Protein AF-A0A954TGE6-F1 (afdb_monomer_lite)

pLDDT: mean 81.88, std 18.87, range [29.16, 98.31]

Foldseek 3Di:
DFQAALQPRHTEDPVDSQQANHHPDPVSVVVLVVCLVVVFAAAQESRHTDPPPDPDPPDHSHDPDPVSVVVVVVQPPPPFQAQPRHRHTDDPVCNVVSHGNYNVSVVVVVVVVVVVLVVLLVVLVVVLQVVLQVVVVVPDDPDDDPFRAGEQEDAADPFDWDQPVVLLVVLLVVLLVLLCVLLVHDDDPDPDPDDDDDDDDDDDDDDDDDDDDDDDDDDDDDDDDDDDDDDPVLVVQLVVVLVVVVLQLQLQRQAPVALVCASPLPDGSNLLNVVCVVVVPNHSNVSSVVVSVLFDSIHGPSHHRQQDNSGGSDDQSSHDPCVNPDDDPSSVVVSVCSSVVVDGQKYKNFHWNSVPDSPDHIDTPDIDIDGD

Sequence (372 aa):
MTSHCVICSQPLSTTWAGNSRVCSSPDCERAYQDHLNRGGKLCAACGRPLHQLLRHPASSPLCSRRECQTQTLLVSRSDASCCQICGIYLSPLSGMKGHCNDRYCRNRMSTVLAARDTQRRQAKRRKSEELALALWQTEQTPATSDRLPLPIVLPANRHSLQDETQRKQIFRERLLSIAATALEVELPPATEAEPSSPETAAALPTDSQGDTAPQGETEPQSEELSDEHTLPALDAIAAQRFSELAAQGCATCRGHCCYCGGDHAFLTAEVLRRIAKEEQIHQPSELAKRFLDFMPQQTFVDSCLFHGELGCGLPRHMRANICNDYLCPGLQQLQQHCEAQTSPTVYILAATNVEEELDSPPQVYSQTALER

Secondary structure (DSSP, 8-state):
---B-TTT-PBPPHHHHTT-SS-S-HHHHHHHHHHHHTT--B-TTT--B--TTS---TT--S-S-HHHHHHHHHH-STT--B-TTT-PBPPHHHHTTTS-S-HHHHHHHHHHHHHHHHHHHHHHHHHHHHHHHHHHHHHS-S----S--EEEEEE---SPEE--HHHHHHHHHHHHHHHHHHTTPPPPPP--------------------------------------SS-HHHHHHHHHHHHHHHHHHHHHTTTGGGGGGTTTTT--HHHHHHHHHHHT---HHHHHHHHHTT--SSEETTS-TTEETTEE-S-GGGS-HHHHH---HHHHHHHHHHHT----SEEEEEEESTTS-TTSPP-EEEEEEEE-

Radius of gyration: 31.47 Å; chains: 1; bounding box: 75×82×79 Å

Structure (mmCIF, N/CA/C/O backbone):
data_AF-A0A954TGE6-F1
#
_entry.id   AF-A0A954TGE6-F1
#
loop_
_atom_site.group_PDB
_atom_site.id
_atom_site.type_symbol
_atom_site.label_atom_id
_atom_site.label_alt_id
_atom_site.label_comp_id
_atom_site.label_asym_id
_atom_site.label_entity_id
_atom_site.label_seq_id
_atom_site.pdbx_PDB_ins_code
_atom_site.Cartn_x
_atom_site.Cartn_y
_atom_site.Cartn_z
_atom_site.occupancy
_atom_site.B_iso_or_equiv
_atom_site.auth_seq_id
_atom_site.auth_comp_id
_atom_site.auth_asym_id
_atom_site.auth_atom_id
_atom_site.pdbx_PDB_model_num
ATOM 1 N N . MET A 1 1 ? 8.778 -29.992 -31.531 1.00 58.78 1 MET A N 1
ATOM 2 C CA . MET A 1 1 ? 10.227 -29.696 -31.583 1.00 58.78 1 MET A CA 1
ATOM 3 C C . MET A 1 1 ? 10.751 -29.680 -30.159 1.00 58.78 1 MET A C 1
ATOM 5 O O . MET A 1 1 ? 10.152 -29.004 -29.334 1.00 58.78 1 MET A O 1
ATOM 9 N N . THR A 1 2 ? 11.793 -30.449 -29.849 1.00 73.06 2 THR A N 1
ATOM 10 C CA . THR A 1 2 ? 12.428 -30.427 -28.526 1.00 73.06 2 THR A CA 1
ATOM 11 C C . THR A 1 2 ? 13.281 -29.167 -28.397 1.00 73.06 2 THR A C 1
ATOM 13 O O . THR A 1 2 ? 14.249 -28.963 -29.135 1.00 73.06 2 THR A O 1
ATOM 16 N N . SER A 1 3 ? 12.900 -28.279 -27.483 1.00 88.62 3 SER A N 1
ATOM 17 C CA . SER A 1 3 ? 13.730 -27.126 -27.136 1.00 88.62 3 SER A CA 1
ATOM 18 C C . SER A 1 3 ? 14.949 -27.608 -26.354 1.00 88.62 3 SER A C 1
ATOM 20 O O . SER A 1 3 ? 14.835 -28.501 -25.523 1.00 88.62 3 SER A O 1
ATOM 22 N N . HIS A 1 4 ? 16.113 -27.023 -26.617 1.00 93.19 4 HIS A N 1
ATOM 23 C CA . HIS A 1 4 ? 17.358 -27.339 -25.916 1.00 93.19 4 HIS A CA 1
ATOM 24 C C . HIS A 1 4 ? 17.889 -26.083 -25.228 1.00 93.19 4 HIS A C 1
ATOM 26 O O . HIS A 1 4 ? 17.713 -24.975 -25.741 1.00 93.19 4 HIS A O 1
ATOM 32 N N . CYS A 1 5 ? 18.568 -26.262 -24.097 1.00 93.06 5 CYS A N 1
ATOM 33 C CA . CYS A 1 5 ? 19.238 -25.203 -23.359 1.00 93.06 5 CYS A CA 1
ATOM 34 C C . CYS A 1 5 ? 20.204 -24.443 -24.278 1.00 93.06 5 CYS A C 1
ATOM 36 O O . CYS A 1 5 ? 21.064 -25.043 -24.925 1.00 93.06 5 CYS A O 1
ATOM 38 N N . VAL A 1 6 ? 20.102 -23.116 -24.329 1.00 92.00 6 VAL A N 1
ATOM 39 C CA . VAL A 1 6 ? 20.969 -22.297 -25.192 1.00 92.00 6 VAL A CA 1
ATOM 40 C C . VAL A 1 6 ? 22.426 -22.238 -24.723 1.00 92.00 6 VAL A C 1
ATOM 42 O O . VAL A 1 6 ? 23.281 -21.850 -25.516 1.00 92.00 6 VAL A O 1
ATOM 45 N N . ILE A 1 7 ? 22.699 -22.647 -23.477 1.00 93.12 7 ILE A N 1
ATOM 46 C CA . ILE A 1 7 ? 24.039 -22.704 -22.877 1.00 93.12 7 ILE A CA 1
ATOM 47 C C . ILE A 1 7 ? 24.637 -24.111 -23.015 1.00 93.12 7 ILE A C 1
ATOM 49 O O . ILE A 1 7 ? 25.575 -24.302 -23.781 1.00 93.12 7 ILE A O 1
ATOM 53 N N . CYS A 1 8 ? 24.071 -25.120 -22.343 1.00 94.31 8 CYS A N 1
ATOM 54 C CA . CYS A 1 8 ? 24.637 -26.478 -22.319 1.00 94.31 8 CYS A CA 1
ATOM 55 C C . CYS A 1 8 ? 24.081 -27.433 -23.389 1.00 94.31 8 CYS A C 1
ATOM 57 O O . CYS A 1 8 ? 24.510 -28.578 -23.469 1.00 94.31 8 CYS A O 1
ATOM 59 N N . SER A 1 9 ? 23.118 -26.997 -24.209 1.00 93.44 9 SER A N 1
ATOM 60 C CA . SER A 1 9 ? 22.458 -27.813 -25.244 1.00 93.44 9 SER A CA 1
ATOM 61 C C . SER A 1 9 ? 21.718 -29.068 -24.754 1.00 93.44 9 SER A C 1
ATOM 63 O O . SER A 1 9 ? 21.278 -29.845 -25.590 1.00 93.44 9 SER A O 1
ATOM 65 N N . GLN A 1 10 ? 21.502 -29.250 -23.447 1.00 94.38 10 GLN A N 1
ATOM 66 C CA . GLN A 1 10 ? 20.638 -30.316 -22.913 1.00 94.38 10 GLN A CA 1
ATOM 67 C C . GLN A 1 10 ? 19.159 -30.082 -23.281 1.00 94.38 10 GLN A C 1
ATOM 69 O O . GLN A 1 10 ? 18.739 -28.921 -23.341 1.00 94.38 10 GLN A O 1
ATOM 74 N N . PRO A 1 11 ? 18.353 -31.131 -23.524 1.00 92.44 11 PRO A N 1
ATOM 75 C CA . PRO A 1 11 ? 16.930 -30.982 -23.821 1.00 92.44 11 PRO A CA 1
ATOM 76 C C . PRO A 1 11 ? 16.183 -30.366 -22.629 1.00 92.44 11 PRO A C 1
ATOM 78 O O . PRO A 1 11 ? 16.441 -30.689 -21.471 1.00 92.44 11 PRO A O 1
ATOM 81 N N . LEU A 1 12 ? 15.256 -29.455 -22.916 1.00 90.88 12 LEU A N 1
ATOM 82 C CA . LEU A 1 12 ? 14.381 -28.838 -21.923 1.00 90.88 12 LEU A CA 1
ATOM 83 C C . LEU A 1 12 ? 13.097 -29.658 -21.794 1.00 90.88 12 LEU A C 1
ATOM 85 O O . LEU A 1 12 ? 12.549 -30.120 -22.799 1.00 90.88 12 LEU A O 1
ATOM 89 N N . SER A 1 13 ? 12.578 -29.790 -20.572 1.00 89.88 13 SER A N 1
ATOM 90 C CA . SER A 1 13 ? 11.232 -30.331 -20.374 1.00 89.88 13 SER A CA 1
ATOM 91 C C . SER A 1 13 ? 10.195 -29.427 -21.051 1.00 89.88 13 SER A C 1
ATOM 93 O O . SER A 1 13 ? 10.414 -28.228 -21.236 1.00 89.88 13 SER A O 1
ATOM 95 N N . THR A 1 14 ? 9.043 -29.985 -21.421 1.00 84.62 14 THR A N 1
ATOM 96 C CA . THR A 1 14 ? 7.970 -29.247 -22.109 1.00 84.62 14 THR A CA 1
ATOM 97 C C . THR A 1 14 ? 7.459 -28.055 -21.296 1.00 84.62 14 THR A C 1
ATOM 99 O O . THR A 1 14 ? 7.252 -26.979 -21.854 1.00 84.62 14 THR A O 1
ATOM 102 N N . THR A 1 15 ? 7.330 -28.212 -19.976 1.00 82.00 15 THR A N 1
ATOM 103 C CA . THR A 1 15 ? 6.938 -27.137 -19.048 1.00 82.00 15 THR A CA 1
ATOM 104 C C . THR A 1 15 ? 7.980 -26.022 -18.978 1.00 82.00 15 THR A C 1
ATOM 106 O O . THR A 1 15 ? 7.635 -24.842 -18.908 1.00 82.00 15 THR A O 1
ATOM 109 N N . TRP A 1 16 ? 9.263 -26.379 -19.037 1.00 82.50 16 TRP A N 1
ATOM 110 C CA . TRP A 1 16 ? 10.366 -25.430 -18.928 1.00 82.50 16 TRP A CA 1
ATOM 111 C C . TRP A 1 16 ? 10.635 -24.694 -20.242 1.00 82.50 16 TRP A C 1
ATOM 113 O O . TRP A 1 16 ? 10.864 -23.485 -20.242 1.00 82.50 16 TRP A O 1
ATOM 123 N N . ALA A 1 17 ? 10.513 -25.393 -21.371 1.00 78.38 17 ALA A N 1
ATOM 124 C CA . ALA A 1 17 ? 10.717 -24.865 -22.718 1.00 78.38 17 ALA A CA 1
ATOM 125 C C . ALA A 1 17 ? 9.800 -23.679 -23.074 1.00 78.38 17 ALA A C 1
ATOM 127 O O . ALA A 1 17 ? 10.169 -22.857 -23.912 1.00 78.38 17 ALA A O 1
ATOM 128 N N . GLY A 1 18 ? 8.619 -23.581 -22.453 1.00 79.75 18 GLY A N 1
ATOM 129 C CA . GLY A 1 18 ? 7.701 -22.450 -22.639 1.00 79.75 18 GLY A CA 1
ATOM 130 C C . GLY A 1 18 ? 8.077 -21.190 -21.846 1.00 79.75 18 GLY A C 1
ATOM 131 O O . GLY A 1 18 ? 7.639 -20.094 -22.198 1.00 79.75 18 GLY A O 1
ATOM 132 N N . ASN A 1 19 ? 8.894 -21.336 -20.797 1.00 84.00 19 ASN A N 1
ATOM 133 C CA . ASN A 1 19 ? 9.164 -20.294 -19.798 1.00 84.00 19 ASN A CA 1
ATOM 134 C C . ASN A 1 19 ? 10.645 -19.902 -19.686 1.00 84.00 19 ASN A C 1
ATOM 136 O O . ASN A 1 19 ? 10.959 -18.889 -19.060 1.00 84.00 19 ASN A O 1
ATOM 140 N N . SER A 1 20 ? 11.560 -20.690 -20.246 1.00 89.12 20 SER A N 1
ATOM 141 C CA . SER A 1 20 ? 12.997 -20.443 -20.169 1.00 89.12 20 SER A CA 1
ATOM 142 C C . SER A 1 20 ? 13.734 -21.046 -21.360 1.00 89.12 20 SER A C 1
ATOM 144 O O . SER A 1 20 ? 13.357 -22.098 -21.883 1.00 89.12 20 SER A O 1
ATOM 146 N N . ARG A 1 21 ? 14.812 -20.379 -21.779 1.00 89.88 21 ARG A N 1
ATOM 147 C CA . ARG A 1 21 ? 15.732 -20.868 -22.822 1.00 89.88 21 ARG A CA 1
ATOM 148 C C . ARG A 1 21 ? 16.941 -21.618 -22.272 1.00 89.88 21 ARG A C 1
ATOM 150 O O . ARG A 1 21 ? 17.674 -22.239 -23.040 1.00 89.88 21 ARG A O 1
ATOM 157 N N . VAL A 1 22 ? 17.166 -21.561 -20.967 1.00 93.06 22 VAL A N 1
ATOM 158 C CA . VAL A 1 22 ? 18.226 -22.298 -20.265 1.00 93.06 22 VAL A CA 1
ATOM 159 C C . VAL A 1 22 ? 17.613 -23.432 -19.466 1.00 93.06 22 VAL A C 1
ATOM 161 O O . VAL A 1 22 ? 16.442 -23.346 -19.133 1.00 93.06 22 VAL A O 1
ATOM 164 N N . CYS A 1 23 ? 18.348 -24.500 -19.163 1.00 93.25 23 CYS A N 1
ATOM 165 C CA . CYS A 1 23 ? 17.853 -25.542 -18.257 1.00 93.25 23 CYS A CA 1
ATOM 166 C C . CYS A 1 23 ? 17.780 -25.028 -16.807 1.00 93.25 23 CYS A C 1
ATOM 168 O O . CYS A 1 23 ? 18.200 -23.911 -16.518 1.00 93.25 23 CYS A O 1
ATOM 170 N N . SER A 1 24 ? 17.258 -25.841 -15.887 1.00 92.00 24 SER A N 1
ATOM 171 C CA . SER A 1 24 ? 17.160 -25.510 -14.456 1.00 92.00 24 SER A CA 1
ATOM 172 C C . SER A 1 24 ? 18.501 -25.526 -13.706 1.00 92.00 24 SER A C 1
ATOM 174 O O . SER A 1 24 ? 18.519 -25.328 -12.496 1.00 92.00 24 SER A O 1
ATOM 176 N N . SER A 1 25 ? 19.622 -25.773 -14.396 1.00 95.50 25 SER A N 1
ATOM 177 C CA . SER A 1 25 ? 20.958 -25.699 -13.799 1.00 95.50 25 SER A CA 1
ATOM 178 C C . SER A 1 25 ? 21.284 -24.248 -13.408 1.00 95.50 25 SER A C 1
ATOM 180 O O . SER A 1 25 ? 21.275 -23.382 -14.292 1.00 95.50 25 SER A O 1
ATOM 182 N N . PRO A 1 26 ? 21.641 -23.978 -12.135 1.00 94.69 26 PRO A N 1
ATOM 183 C CA . PRO A 1 26 ? 22.040 -22.644 -11.683 1.00 94.69 26 PRO A CA 1
ATOM 184 C C . PRO A 1 26 ? 23.220 -22.059 -12.469 1.00 94.69 26 PRO A C 1
ATOM 186 O O . PRO A 1 26 ? 23.270 -20.849 -12.678 1.00 94.69 26 PRO A O 1
ATOM 189 N N . ASP A 1 27 ? 24.138 -22.901 -12.952 1.00 96.50 27 ASP A N 1
ATOM 190 C CA . ASP A 1 27 ? 25.297 -22.466 -13.740 1.00 96.50 27 ASP A CA 1
ATOM 191 C C . ASP A 1 27 ? 24.880 -21.958 -15.121 1.00 96.50 27 ASP A C 1
ATOM 193 O O . ASP A 1 27 ? 25.349 -20.915 -15.578 1.00 96.50 27 ASP A O 1
ATOM 197 N N . CYS A 1 28 ? 23.952 -22.661 -15.781 1.00 94.06 28 CYS A N 1
ATOM 198 C CA . CYS A 1 28 ? 23.408 -22.222 -17.066 1.00 94.06 28 CYS A CA 1
ATOM 199 C C . CYS A 1 28 ? 22.582 -20.940 -16.918 1.00 94.06 28 CYS A C 1
ATOM 201 O O . CYS A 1 28 ? 22.667 -20.062 -17.778 1.00 94.06 28 CYS A O 1
ATOM 203 N N . GLU A 1 29 ? 21.800 -20.821 -15.840 1.00 93.75 29 GLU A N 1
ATOM 204 C CA . GLU A 1 29 ? 21.043 -19.604 -15.538 1.00 93.75 29 GLU A CA 1
ATOM 205 C C . GLU A 1 29 ? 21.991 -18.425 -15.291 1.00 93.75 29 GLU A C 1
ATOM 207 O O . GLU A 1 29 ? 21.878 -17.409 -15.978 1.00 93.75 29 GLU A O 1
ATOM 212 N N . ARG A 1 30 ? 22.994 -18.583 -14.420 1.00 94.75 30 ARG A N 1
ATOM 213 C CA . ARG A 1 30 ? 23.994 -17.545 -14.132 1.00 94.75 30 ARG A CA 1
ATOM 214 C C . ARG A 1 30 ? 24.773 -17.124 -15.376 1.00 94.75 30 ARG A C 1
ATOM 216 O O . ARG A 1 30 ? 24.847 -15.935 -15.662 1.00 94.75 30 ARG A O 1
ATOM 223 N N . ALA A 1 31 ? 25.281 -18.075 -16.162 1.00 93.94 31 ALA A N 1
ATOM 224 C CA . ALA A 1 31 ? 26.039 -17.774 -17.379 1.00 93.94 31 ALA A CA 1
ATOM 225 C C . ALA A 1 31 ? 25.213 -16.972 -18.401 1.00 93.94 31 ALA A C 1
ATOM 227 O O . ALA A 1 31 ? 25.717 -16.042 -19.034 1.00 93.94 31 ALA A O 1
ATOM 228 N N . TYR A 1 32 ? 23.931 -17.308 -18.554 1.00 92.94 32 TYR A N 1
ATOM 229 C CA . TYR A 1 32 ? 23.027 -16.583 -19.443 1.00 92.94 32 TYR A CA 1
ATOM 230 C C . TYR A 1 32 ? 22.699 -15.178 -18.923 1.00 92.94 32 TYR A C 1
ATOM 232 O O . TYR A 1 32 ? 22.718 -14.217 -19.695 1.00 92.94 32 TYR A O 1
ATOM 240 N N . GLN A 1 33 ? 22.450 -15.042 -17.618 1.00 93.12 33 GLN A N 1
ATOM 241 C CA . GLN A 1 33 ? 22.217 -13.748 -16.976 1.00 93.12 33 GLN A CA 1
ATOM 242 C C . GLN A 1 33 ? 23.440 -12.836 -17.078 1.00 93.12 33 GLN A C 1
ATOM 244 O O . GLN A 1 33 ? 23.300 -11.679 -17.470 1.00 93.12 33 GLN A O 1
ATOM 249 N N . ASP A 1 34 ? 24.635 -13.354 -16.798 1.00 94.06 34 ASP A N 1
ATOM 250 C CA . ASP A 1 34 ? 25.890 -12.607 -16.892 1.00 94.06 34 ASP A CA 1
ATOM 251 C C . ASP A 1 34 ? 26.147 -12.113 -18.314 1.00 94.06 34 ASP A C 1
ATOM 253 O O . ASP A 1 34 ? 26.537 -10.959 -18.507 1.00 94.06 34 ASP A O 1
ATOM 257 N N . HIS A 1 35 ? 25.877 -12.950 -19.322 1.00 92.75 35 HIS A N 1
ATOM 258 C CA . HIS A 1 35 ? 25.967 -12.542 -20.724 1.00 92.75 35 HIS A CA 1
ATOM 259 C C . HIS A 1 35 ? 25.042 -11.357 -21.021 1.00 92.75 35 HIS A C 1
ATOM 261 O O . HIS A 1 35 ? 25.485 -10.362 -21.593 1.00 92.75 35 HIS A O 1
ATOM 267 N N . LEU A 1 36 ? 23.780 -11.418 -20.585 1.00 90.94 36 LEU A N 1
ATOM 268 C CA . LEU A 1 36 ? 22.808 -10.339 -20.796 1.00 90.94 36 LEU A CA 1
ATOM 269 C C . LEU A 1 36 ? 23.125 -9.071 -19.990 1.00 90.94 36 LEU A C 1
ATOM 271 O O . LEU A 1 36 ? 22.970 -7.960 -20.500 1.00 90.94 36 LEU A O 1
ATOM 275 N N . ASN A 1 37 ? 23.599 -9.212 -18.754 1.00 90.44 37 ASN A N 1
ATOM 276 C CA . ASN A 1 37 ? 23.994 -8.090 -17.900 1.00 90.44 37 ASN A CA 1
ATOM 277 C C . ASN A 1 37 ? 25.198 -7.332 -18.477 1.00 90.44 37 ASN A C 1
ATOM 279 O O . ASN A 1 37 ? 25.261 -6.111 -18.365 1.00 90.44 37 ASN A O 1
ATOM 283 N N . ARG A 1 38 ? 26.112 -8.028 -19.164 1.00 91.81 38 ARG A N 1
ATOM 284 C CA . ARG A 1 38 ? 27.262 -7.424 -19.863 1.00 91.81 38 ARG A CA 1
ATOM 285 C C . ARG A 1 38 ? 26.907 -6.808 -21.225 1.00 91.81 38 ARG A C 1
ATOM 287 O O . ARG A 1 38 ? 27.806 -6.415 -21.964 1.00 91.81 38 ARG A O 1
ATOM 294 N N . GLY A 1 39 ? 25.624 -6.753 -21.592 1.00 88.00 39 GLY A N 1
ATOM 295 C CA . GLY A 1 39 ? 25.183 -6.276 -22.908 1.00 88.00 39 GLY A CA 1
ATOM 296 C C . GLY A 1 39 ? 25.507 -7.247 -24.049 1.00 88.00 39 GLY A C 1
ATOM 297 O O . GLY A 1 39 ? 25.561 -6.851 -25.215 1.00 88.00 39 GLY A O 1
ATOM 298 N N . GLY A 1 40 ? 25.745 -8.521 -23.728 1.00 89.06 40 GLY A N 1
ATOM 299 C CA . GLY A 1 40 ? 25.975 -9.569 -24.707 1.00 89.06 40 GLY A CA 1
ATOM 300 C C . GLY A 1 40 ? 24.762 -9.752 -25.618 1.00 89.06 40 GLY A C 1
ATOM 301 O O . GLY A 1 40 ? 23.619 -9.827 -25.168 1.00 89.06 40 GLY A O 1
ATOM 302 N N . LYS A 1 41 ? 25.006 -9.846 -26.928 1.00 89.19 41 LYS A N 1
ATOM 303 C CA . LYS A 1 41 ? 23.942 -10.030 -27.922 1.00 89.19 41 LYS A CA 1
ATOM 304 C C . LYS A 1 41 ? 23.524 -11.497 -27.994 1.00 89.19 41 LYS A C 1
ATOM 306 O O . LYS A 1 41 ? 24.359 -12.397 -27.874 1.00 89.19 41 LYS A O 1
ATOM 311 N N . LEU A 1 42 ? 22.237 -11.740 -28.211 1.00 90.38 42 LEU A N 1
ATOM 312 C CA . LEU A 1 42 ? 21.704 -13.062 -28.530 1.00 90.38 42 LEU A CA 1
ATOM 313 C C . LEU A 1 42 ? 21.321 -13.124 -30.007 1.00 90.38 42 LEU A C 1
ATOM 315 O O . LEU A 1 42 ? 21.004 -12.109 -30.622 1.00 90.38 42 LEU A O 1
ATOM 319 N N . CYS A 1 43 ? 21.304 -14.331 -30.566 1.00 89.81 43 CYS A N 1
ATOM 320 C CA . CYS A 1 43 ? 20.670 -14.577 -31.849 1.00 89.81 43 CYS A CA 1
ATOM 321 C C . CYS A 1 43 ? 19.175 -14.261 -31.728 1.00 89.81 43 CYS A C 1
ATOM 323 O O . CYS A 1 43 ? 18.470 -14.911 -30.959 1.00 89.81 43 CYS A O 1
ATOM 325 N N . ALA A 1 44 ? 18.676 -13.319 -32.516 1.00 87.50 44 ALA A N 1
ATOM 326 C CA . ALA A 1 44 ? 17.299 -12.866 -32.475 1.00 87.50 44 ALA A CA 1
ATOM 327 C C . ALA A 1 44 ? 16.286 -13.942 -32.892 1.00 87.50 44 ALA A C 1
ATOM 329 O O . ALA A 1 44 ? 15.107 -13.805 -32.594 1.00 87.50 44 ALA A O 1
ATOM 330 N N . ALA A 1 45 ? 16.729 -15.030 -33.530 1.00 88.12 45 ALA A N 1
ATOM 331 C CA . ALA A 1 45 ? 15.892 -16.186 -33.841 1.00 88.12 45 ALA A CA 1
ATOM 332 C C . ALA A 1 45 ? 15.900 -17.228 -32.702 1.00 88.12 45 ALA A C 1
ATOM 334 O O . ALA A 1 45 ? 14.882 -17.481 -32.057 1.00 88.12 45 ALA A O 1
ATOM 335 N N . CYS A 1 46 ? 17.059 -17.829 -32.401 1.00 87.94 46 CYS A N 1
ATOM 336 C CA . CYS A 1 46 ? 17.132 -18.940 -31.438 1.00 87.94 46 CYS A CA 1
ATOM 337 C C . CYS A 1 46 ? 17.446 -18.530 -29.989 1.00 87.94 46 CYS A C 1
ATOM 339 O O . CYS A 1 46 ? 17.263 -19.332 -29.075 1.00 87.94 46 CYS A O 1
ATOM 341 N N . GLY A 1 47 ? 17.906 -17.305 -29.742 1.00 87.38 47 GLY A N 1
ATOM 342 C CA . GLY A 1 47 ? 18.293 -16.819 -28.414 1.00 87.38 47 GLY A CA 1
ATOM 343 C C . GLY A 1 47 ? 19.649 -17.310 -27.908 1.00 87.38 47 GLY A C 1
ATOM 344 O O . GLY A 1 47 ? 19.959 -17.124 -26.738 1.00 87.38 47 GLY A O 1
ATOM 345 N N . ARG A 1 48 ? 20.467 -17.951 -28.752 1.00 90.69 48 ARG A N 1
ATOM 346 C CA . ARG A 1 48 ? 21.828 -18.357 -28.365 1.00 90.69 48 ARG A CA 1
ATOM 347 C C . ARG A 1 48 ? 22.745 -17.141 -28.213 1.00 90.69 48 ARG A C 1
ATOM 349 O O . ARG A 1 48 ? 22.683 -16.271 -29.084 1.00 90.69 48 ARG A O 1
ATOM 356 N N . PRO A 1 49 ? 23.615 -17.096 -27.188 1.00 90.00 49 PRO A N 1
ATOM 357 C CA . PRO A 1 49 ? 24.657 -16.082 -27.083 1.00 90.00 49 PRO A CA 1
ATOM 358 C C . PRO A 1 49 ? 25.487 -15.992 -28.364 1.00 90.00 49 PRO A C 1
ATOM 360 O O . PRO A 1 49 ? 26.031 -16.989 -28.841 1.00 90.00 49 PRO A O 1
ATOM 363 N N . LEU A 1 50 ? 25.573 -14.792 -28.937 1.00 88.06 50 LEU A N 1
ATOM 364 C CA . LEU A 1 50 ? 26.515 -14.500 -30.008 1.00 88.06 50 LEU A CA 1
ATOM 365 C C . LEU A 1 50 ? 27.848 -14.188 -29.334 1.00 88.06 50 LEU A C 1
ATOM 367 O O . LEU A 1 50 ? 28.078 -13.069 -28.878 1.00 88.06 50 LEU A O 1
ATOM 371 N N . HIS A 1 51 ? 28.711 -15.194 -29.202 1.00 79.06 51 HIS A N 1
ATOM 372 C CA . HIS A 1 51 ? 30.089 -14.938 -28.796 1.00 79.06 51 HIS A CA 1
ATOM 373 C C . HIS A 1 51 ? 30.742 -13.988 -29.806 1.00 79.06 51 HIS A C 1
ATOM 375 O O . HIS A 1 51 ? 30.504 -14.098 -31.008 1.00 79.06 51 HIS A O 1
ATOM 381 N N . GLN A 1 52 ? 31.614 -13.098 -29.324 1.00 56.94 52 GLN A N 1
ATOM 382 C CA . GLN A 1 52 ? 32.387 -12.132 -30.124 1.00 56.94 52 GLN A CA 1
ATOM 383 C C . GLN A 1 52 ? 33.281 -12.771 -31.218 1.00 56.94 52 GLN A C 1
ATOM 385 O O . GLN A 1 52 ? 34.015 -12.070 -31.907 1.00 56.94 52 GLN A O 1
ATOM 390 N N . LEU A 1 53 ? 33.242 -14.096 -31.386 1.00 46.09 53 LEU A N 1
ATOM 391 C CA . LEU A 1 53 ? 34.233 -14.891 -32.104 1.00 46.09 53 LEU A CA 1
ATOM 392 C C . LEU A 1 53 ? 33.943 -15.156 -33.580 1.00 46.09 53 LEU A C 1
ATOM 394 O O . LEU A 1 53 ? 34.714 -15.857 -34.223 1.00 46.09 53 LEU A O 1
ATOM 398 N N . LEU A 1 54 ? 32.923 -14.544 -34.169 1.00 49.88 54 LEU A N 1
ATOM 399 C CA . LEU A 1 54 ? 32.872 -14.412 -35.622 1.00 49.88 54 LEU A CA 1
ATOM 400 C C . LEU A 1 54 ? 32.522 -12.966 -35.927 1.00 49.88 54 LEU A C 1
ATOM 402 O O . LEU A 1 54 ? 31.412 -12.523 -35.638 1.00 49.88 54 LEU A O 1
ATOM 406 N N . ARG A 1 55 ? 33.495 -12.230 -36.482 1.00 43.72 55 ARG A N 1
ATOM 407 C CA . ARG A 1 55 ? 33.319 -10.909 -37.099 1.00 43.72 55 ARG A CA 1
ATOM 408 C C . ARG A 1 55 ? 32.353 -11.040 -38.282 1.00 43.72 55 ARG A C 1
ATOM 410 O O . ARG A 1 55 ? 32.749 -10.950 -39.438 1.00 43.72 55 ARG A O 1
ATOM 417 N N . HIS A 1 56 ? 31.083 -11.302 -38.004 1.00 51.16 56 HIS A N 1
ATOM 418 C CA . HIS A 1 56 ? 30.023 -10.984 -38.937 1.00 51.16 56 HIS A CA 1
ATOM 419 C C . HIS A 1 56 ? 29.969 -9.457 -39.070 1.00 51.16 56 HIS A C 1
ATOM 421 O O . HIS A 1 56 ? 30.303 -8.753 -38.108 1.00 51.16 56 HIS A O 1
ATOM 427 N N . PRO A 1 57 ? 29.587 -8.928 -40.247 1.00 50.44 57 PRO A N 1
ATOM 428 C CA . PRO A 1 57 ? 29.389 -7.494 -40.415 1.00 50.44 57 PRO A CA 1
ATOM 429 C C . PRO A 1 57 ? 28.497 -7.005 -39.273 1.00 50.44 57 PRO A C 1
ATOM 431 O O . PRO A 1 57 ? 27.514 -7.669 -38.940 1.00 50.44 57 PRO A O 1
ATOM 434 N N . ALA A 1 58 ? 28.908 -5.906 -38.639 1.00 54.72 58 ALA A N 1
ATOM 435 C CA . ALA A 1 58 ? 28.582 -5.466 -37.276 1.00 54.72 58 ALA A CA 1
ATOM 436 C C . ALA A 1 58 ? 27.083 -5.304 -36.908 1.00 54.72 58 ALA A C 1
ATOM 438 O O . ALA A 1 58 ? 26.757 -4.812 -35.826 1.00 54.72 58 ALA A O 1
ATOM 439 N N . SER A 1 59 ? 26.163 -5.728 -37.769 1.00 62.28 59 SER A N 1
ATOM 440 C CA . SER A 1 59 ? 24.729 -5.482 -37.708 1.00 62.28 59 SER A CA 1
ATOM 441 C C . SER A 1 59 ? 23.845 -6.732 -37.721 1.00 62.28 59 SER A C 1
ATOM 443 O O . SER A 1 59 ? 22.665 -6.592 -37.411 1.00 62.28 59 SER A O 1
ATOM 445 N N . SER A 1 60 ? 24.338 -7.939 -38.047 1.00 70.56 60 SER A N 1
ATOM 446 C CA . SER A 1 60 ? 23.432 -9.101 -38.124 1.00 70.56 60 SER A CA 1
ATOM 447 C C . SER A 1 60 ? 23.053 -9.609 -36.726 1.00 70.56 60 SER A C 1
ATOM 449 O O . SER A 1 60 ? 23.936 -10.027 -35.972 1.00 70.56 60 SER A O 1
ATOM 451 N N . PRO A 1 61 ? 21.758 -9.627 -36.355 1.00 82.75 61 PRO A N 1
ATOM 452 C CA . PRO A 1 61 ? 21.324 -10.069 -35.037 1.00 82.75 61 PRO A CA 1
ATOM 453 C C . PRO A 1 61 ? 21.229 -11.601 -34.940 1.00 82.75 61 PRO A C 1
ATOM 455 O O . PRO A 1 61 ? 20.504 -12.108 -34.099 1.00 82.75 61 PRO A O 1
ATOM 458 N N . LEU A 1 62 ? 21.897 -12.376 -35.801 1.00 86.06 62 LEU A N 1
ATOM 459 C CA . LEU A 1 62 ? 21.650 -13.814 -35.971 1.00 86.06 62 LEU A CA 1
ATOM 460 C C . LEU A 1 62 ? 22.923 -14.639 -35.835 1.00 86.06 62 LEU A C 1
ATOM 462 O O . LEU A 1 62 ? 24.023 -14.171 -36.106 1.00 86.06 62 LEU A O 1
ATOM 466 N N . CYS A 1 63 ? 22.762 -15.910 -35.470 1.00 86.50 63 CYS A N 1
ATOM 467 C CA . CYS A 1 63 ? 23.854 -16.876 -35.520 1.00 86.50 63 CYS A CA 1
ATOM 468 C C . CYS A 1 63 ? 23.990 -17.499 -36.919 1.00 86.50 63 CYS A C 1
ATOM 470 O O . CYS A 1 63 ? 23.081 -17.430 -37.745 1.00 86.50 63 CYS A O 1
ATOM 472 N N . SER A 1 64 ? 25.114 -18.175 -37.163 1.00 86.50 64 SER A N 1
ATOM 473 C CA . SER A 1 64 ? 25.459 -18.819 -38.441 1.00 86.50 64 SER A CA 1
ATOM 474 C C . SER A 1 64 ? 24.623 -20.058 -38.796 1.00 86.50 64 SER A C 1
ATOM 476 O O . SER A 1 64 ? 24.862 -20.696 -39.818 1.00 86.50 64 SER A O 1
ATOM 478 N N . ARG A 1 65 ? 23.639 -20.428 -37.968 1.00 86.25 65 ARG A N 1
ATOM 479 C CA . ARG A 1 65 ? 22.767 -21.577 -38.229 1.00 86.25 65 ARG A CA 1
ATOM 480 C C . ARG A 1 65 ? 21.825 -21.283 -39.388 1.00 86.25 65 ARG A C 1
ATOM 482 O O . ARG A 1 65 ? 21.118 -20.272 -39.370 1.00 86.25 65 ARG A O 1
ATOM 489 N N . ARG A 1 66 ? 21.759 -22.203 -40.352 1.00 86.75 66 ARG A N 1
ATOM 490 C CA . ARG A 1 66 ? 20.938 -22.066 -41.563 1.00 86.75 66 ARG A CA 1
ATOM 491 C C . ARG A 1 66 ? 19.459 -21.850 -41.238 1.00 86.75 66 ARG A C 1
ATOM 493 O O . ARG A 1 66 ? 18.800 -21.056 -41.908 1.00 86.75 66 ARG A O 1
ATOM 500 N N . GLU A 1 67 ? 18.947 -22.485 -40.182 1.00 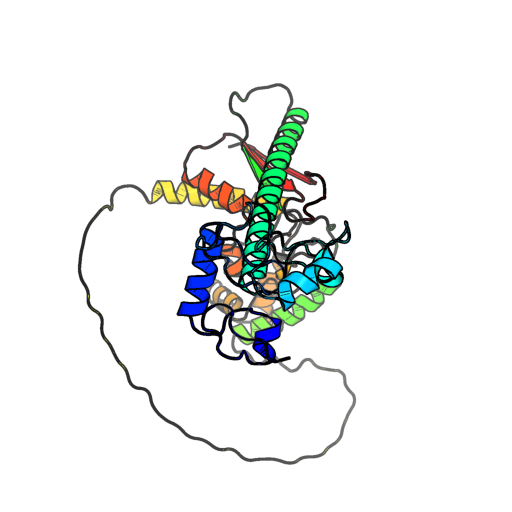88.00 67 GLU A N 1
ATOM 501 C CA . GLU A 1 67 ? 17.558 -22.312 -39.741 1.00 88.00 67 GLU A CA 1
ATOM 502 C C . GLU A 1 67 ? 17.293 -20.877 -39.260 1.00 88.00 67 GLU A C 1
ATOM 504 O O . GLU A 1 67 ? 16.281 -20.284 -39.624 1.00 88.00 67 GLU A O 1
ATOM 509 N N . CYS A 1 68 ? 18.223 -20.286 -38.498 1.00 86.56 68 CYS A N 1
ATOM 510 C CA . CYS A 1 68 ? 18.103 -18.908 -38.001 1.00 86.56 68 CYS A CA 1
ATOM 511 C C . CYS A 1 68 ? 18.216 -17.884 -39.138 1.00 86.56 68 CYS A C 1
ATOM 513 O O . CYS A 1 68 ? 17.463 -16.911 -39.178 1.00 86.56 68 CYS A O 1
ATOM 515 N N . GLN A 1 69 ? 19.119 -18.124 -40.092 1.00 86.12 69 GLN A N 1
ATOM 516 C CA . GLN A 1 69 ? 19.260 -17.280 -41.281 1.00 86.12 69 GLN A CA 1
ATOM 517 C C . GLN A 1 69 ? 17.992 -17.312 -42.147 1.00 86.12 69 GLN A C 1
ATOM 519 O O . GLN A 1 69 ? 17.528 -16.267 -42.596 1.00 86.12 69 GLN A O 1
ATOM 524 N N . THR A 1 70 ? 17.378 -18.488 -42.310 1.00 84.06 70 THR A N 1
ATOM 525 C CA . THR A 1 70 ? 16.162 -18.657 -43.123 1.00 84.06 70 THR A CA 1
ATOM 526 C C . THR A 1 70 ? 14.930 -18.067 -42.435 1.00 84.06 70 THR A C 1
ATOM 528 O O . THR A 1 70 ? 14.134 -17.392 -43.084 1.00 84.06 70 THR A O 1
ATOM 531 N N . GLN A 1 71 ? 14.792 -18.237 -41.113 1.00 78.50 71 GLN A N 1
ATOM 532 C CA . GLN A 1 71 ? 13.711 -17.608 -40.338 1.00 78.50 71 GLN A CA 1
ATOM 533 C C . GLN A 1 71 ? 13.710 -16.084 -40.461 1.00 78.50 71 GLN A C 1
ATOM 535 O O . GLN A 1 71 ? 12.654 -15.465 -40.418 1.00 78.50 71 GLN A O 1
ATOM 540 N N . THR A 1 72 ? 14.868 -15.469 -40.672 1.00 71.25 72 THR A N 1
ATOM 541 C CA . THR A 1 72 ? 14.966 -14.008 -40.763 1.00 71.25 72 THR A CA 1
ATOM 542 C C . THR A 1 72 ? 14.298 -13.470 -42.015 1.00 71.25 72 THR A C 1
ATOM 544 O O . THR A 1 72 ? 13.660 -12.433 -41.943 1.00 71.25 72 THR A O 1
ATOM 547 N N . LEU A 1 73 ? 14.313 -14.201 -43.131 1.00 68.94 73 LEU A N 1
ATOM 548 C CA . LEU A 1 73 ? 13.577 -13.788 -44.332 1.00 68.94 73 LEU A CA 1
ATOM 549 C C . LEU A 1 73 ? 12.062 -13.670 -44.082 1.00 68.94 73 LEU A C 1
ATOM 551 O O . LEU A 1 73 ? 11.397 -12.877 -44.740 1.00 68.94 73 LEU A O 1
ATOM 555 N N . LEU A 1 74 ? 11.528 -14.408 -43.103 1.00 64.81 74 LEU A N 1
ATOM 556 C CA . LEU A 1 74 ? 10.127 -14.311 -42.680 1.00 64.81 74 LEU A CA 1
ATOM 557 C C . LEU A 1 74 ? 9.883 -13.143 -41.713 1.00 64.81 74 LEU A C 1
ATOM 559 O O . LEU A 1 74 ? 8.772 -12.621 -41.649 1.00 64.81 74 LEU A O 1
ATOM 563 N N . VAL A 1 75 ? 10.912 -12.746 -40.962 1.00 64.00 75 VAL A N 1
ATOM 564 C CA . VAL A 1 75 ? 10.834 -11.739 -39.895 1.00 64.00 75 VAL A CA 1
ATOM 565 C C . VAL A 1 75 ? 11.315 -10.355 -40.352 1.00 64.00 75 VAL A C 1
ATOM 567 O O . VAL A 1 75 ? 10.939 -9.363 -39.747 1.00 64.00 75 VAL A O 1
ATOM 570 N N . SER A 1 76 ? 12.024 -10.239 -41.480 1.00 61.31 76 SER A N 1
ATOM 571 C CA . SER A 1 76 ? 12.401 -8.969 -42.132 1.00 61.31 76 SER A CA 1
ATOM 572 C C . SER A 1 76 ? 11.213 -8.153 -42.669 1.00 61.31 76 SER A C 1
ATOM 574 O O . SER A 1 76 ? 11.408 -7.198 -43.420 1.00 61.31 76 SER A O 1
ATOM 576 N N . ARG A 1 77 ? 9.975 -8.503 -42.305 1.00 65.88 77 ARG A N 1
ATOM 577 C CA . ARG A 1 77 ? 8.838 -7.591 -42.435 1.00 65.88 77 ARG A CA 1
ATOM 578 C C . ARG A 1 77 ? 9.052 -6.441 -41.449 1.00 65.88 77 ARG A C 1
ATOM 580 O O . ARG A 1 77 ? 9.415 -6.681 -40.303 1.00 65.88 77 ARG A O 1
ATOM 587 N N . SER A 1 78 ? 8.828 -5.210 -41.899 1.00 61.53 78 SER A N 1
ATOM 588 C CA . SER A 1 78 ? 9.077 -3.952 -41.170 1.00 61.53 78 SER A CA 1
ATOM 589 C C . SER A 1 78 ? 8.472 -3.866 -39.762 1.00 61.53 78 SER A C 1
ATOM 591 O O . SER A 1 78 ? 8.872 -3.004 -38.987 1.00 61.53 78 SER A O 1
ATOM 593 N N . ASP A 1 79 ? 7.556 -4.771 -39.414 1.00 74.44 79 ASP A N 1
ATOM 594 C CA . ASP A 1 79 ? 6.728 -4.691 -38.212 1.00 74.44 79 ASP A CA 1
ATOM 595 C C . ASP A 1 79 ? 7.127 -5.724 -37.140 1.00 74.44 79 ASP A C 1
ATOM 597 O O . ASP A 1 79 ? 6.444 -5.883 -36.126 1.00 74.44 79 ASP A O 1
ATOM 601 N N . ALA A 1 80 ? 8.221 -6.467 -37.342 1.00 78.25 80 ALA A N 1
ATOM 602 C CA . ALA A 1 80 ? 8.678 -7.444 -36.361 1.00 78.25 80 ALA A CA 1
ATOM 603 C C . ALA A 1 80 ? 9.221 -6.766 -35.091 1.00 78.25 80 ALA A C 1
ATOM 605 O O . ALA A 1 80 ? 10.330 -6.233 -35.062 1.00 78.25 80 ALA A O 1
ATOM 606 N N . SER A 1 81 ? 8.454 -6.842 -34.003 1.00 88.19 81 SER A N 1
ATOM 607 C CA . SER A 1 81 ? 8.884 -6.381 -32.681 1.00 88.19 81 SER A CA 1
ATOM 608 C C . SER A 1 81 ? 9.920 -7.325 -32.058 1.00 88.19 81 SER A C 1
ATOM 610 O O . SER A 1 81 ? 9.749 -8.547 -32.077 1.00 88.19 81 SER A O 1
ATOM 612 N N . CYS A 1 82 ? 10.958 -6.765 -31.438 1.00 90.94 82 CYS A N 1
ATOM 613 C CA . CYS A 1 82 ? 11.939 -7.506 -30.644 1.00 90.94 82 CYS A CA 1
ATOM 614 C C . CYS A 1 82 ? 11.704 -7.308 -29.144 1.00 90.94 82 CYS A C 1
ATOM 616 O O . CYS A 1 82 ? 11.170 -6.292 -28.701 1.00 90.94 82 CYS A O 1
ATOM 618 N N . CYS A 1 83 ? 12.159 -8.267 -28.340 1.00 91.50 83 CYS A N 1
ATOM 619 C CA . CYS A 1 83 ? 12.206 -8.135 -26.895 1.00 91.50 83 CYS A CA 1
ATOM 620 C C . CYS A 1 83 ? 13.142 -6.988 -26.511 1.00 91.50 83 CYS A C 1
ATOM 622 O O . CYS A 1 83 ? 14.330 -7.035 -26.827 1.00 91.50 83 CYS A O 1
ATOM 624 N N . GLN A 1 84 ? 12.634 -6.026 -25.741 1.00 92.94 84 GLN A N 1
ATOM 625 C CA . GLN A 1 84 ? 13.416 -4.881 -25.257 1.00 92.94 84 GLN A CA 1
ATOM 626 C C . GLN A 1 84 ? 14.568 -5.268 -24.311 1.00 92.94 84 GLN A C 1
ATOM 628 O O . GLN A 1 84 ? 15.468 -4.468 -24.088 1.00 92.94 84 GLN A O 1
ATOM 633 N N . ILE A 1 85 ? 14.554 -6.489 -23.757 1.00 92.50 85 ILE A N 1
ATOM 634 C CA . ILE A 1 85 ? 15.590 -6.983 -22.839 1.00 92.50 85 ILE A CA 1
ATOM 635 C C . ILE A 1 85 ? 16.677 -7.767 -23.576 1.00 92.50 85 ILE A C 1
ATOM 637 O O . ILE A 1 85 ? 17.856 -7.465 -23.438 1.00 92.50 85 ILE A O 1
ATOM 641 N N . CYS A 1 86 ? 16.298 -8.799 -24.332 1.00 90.94 86 CYS A N 1
ATOM 642 C CA . CYS A 1 86 ? 17.253 -9.747 -24.912 1.00 90.94 86 CYS A CA 1
ATOM 643 C C . CYS A 1 86 ? 17.400 -9.644 -26.439 1.00 90.94 86 CYS A C 1
ATOM 645 O O . CYS A 1 86 ? 18.197 -10.375 -27.024 1.00 90.94 86 CYS A O 1
ATOM 647 N N . GLY A 1 87 ? 16.628 -8.770 -27.096 1.00 88.88 87 GLY A N 1
ATOM 648 C CA . GLY A 1 87 ? 16.704 -8.517 -28.540 1.00 88.88 87 GLY A CA 1
ATOM 649 C C . GLY A 1 87 ? 16.097 -9.603 -29.434 1.00 88.88 87 GLY A C 1
ATOM 650 O O . GLY A 1 87 ? 16.175 -9.500 -30.653 1.00 88.88 87 GLY A O 1
ATOM 651 N N . ILE A 1 88 ? 15.491 -10.642 -28.856 1.00 89.25 88 ILE A N 1
ATOM 652 C CA . ILE A 1 88 ? 14.887 -11.749 -29.606 1.00 89.25 88 ILE A CA 1
ATOM 653 C C . ILE A 1 88 ? 13.570 -11.330 -30.252 1.00 89.25 88 ILE A C 1
ATOM 655 O O . ILE A 1 88 ? 12.775 -10.638 -29.618 1.00 89.25 88 ILE A O 1
ATOM 659 N N . TYR A 1 89 ? 13.310 -11.793 -31.473 1.00 89.94 89 TYR A N 1
ATOM 660 C CA . TYR A 1 89 ? 12.047 -11.552 -32.158 1.00 89.94 89 TYR A CA 1
ATOM 661 C C . TYR A 1 89 ? 10.861 -12.116 -31.375 1.00 89.94 89 TYR A C 1
ATOM 663 O O . TYR A 1 89 ? 10.888 -13.239 -30.861 1.00 89.94 89 TYR A O 1
ATOM 671 N N . LEU A 1 90 ? 9.810 -11.310 -31.278 1.00 89.44 90 LEU A N 1
ATOM 672 C CA . LEU A 1 90 ? 8.585 -11.655 -30.578 1.00 89.44 90 LEU A CA 1
ATOM 673 C C . LEU A 1 90 ? 7.557 -12.199 -31.568 1.00 89.44 90 LEU A C 1
ATOM 675 O O . LEU A 1 90 ? 7.451 -11.736 -32.701 1.00 89.44 90 LEU A O 1
ATOM 679 N N . SER A 1 91 ? 6.757 -13.164 -31.115 1.00 85.00 91 SER A N 1
ATOM 680 C CA . SER A 1 91 ? 5.509 -13.482 -31.807 1.00 85.00 91 SER A CA 1
ATOM 681 C C . SER A 1 91 ? 4.555 -12.282 -31.728 1.00 85.00 91 SER A C 1
ATOM 683 O O . SER A 1 91 ? 4.670 -11.502 -30.778 1.00 85.00 91 SER A O 1
ATOM 685 N N . PRO A 1 92 ? 3.569 -12.147 -32.635 1.00 83.44 92 PRO A N 1
ATOM 686 C CA . PRO A 1 92 ? 2.607 -11.039 -32.595 1.00 83.44 92 PRO A CA 1
ATOM 687 C C . PRO A 1 92 ? 1.951 -10.840 -31.216 1.00 83.44 92 PRO A C 1
ATOM 689 O O . PRO A 1 92 ? 1.870 -9.720 -30.722 1.00 83.44 92 PRO A O 1
ATOM 692 N N . LEU A 1 93 ? 1.590 -11.937 -30.534 1.00 80.19 93 LEU A N 1
ATOM 693 C CA . LEU A 1 93 ? 1.024 -11.903 -29.178 1.00 80.19 93 LEU A CA 1
ATOM 694 C C . LEU A 1 93 ? 2.010 -11.382 -28.119 1.00 80.19 93 LEU A C 1
ATOM 696 O O . LEU A 1 93 ? 1.616 -10.674 -27.197 1.00 80.19 93 LEU A O 1
ATOM 700 N N . SER A 1 94 ? 3.296 -11.734 -28.224 1.00 83.25 94 SER A N 1
ATOM 701 C CA . SER A 1 94 ? 4.321 -11.239 -27.290 1.00 83.25 94 SER A CA 1
ATOM 702 C C . SER A 1 94 ? 4.758 -9.810 -27.621 1.00 83.25 94 SER A C 1
ATOM 704 O O . SER A 1 94 ? 5.179 -9.084 -26.723 1.00 83.25 94 SER A O 1
ATOM 706 N N . GLY A 1 95 ? 4.619 -9.393 -28.883 1.00 80.81 95 GLY A N 1
ATOM 707 C CA . GLY A 1 95 ? 4.927 -8.045 -29.354 1.00 80.81 95 GLY A CA 1
ATOM 708 C C . GLY A 1 95 ? 4.182 -6.964 -28.580 1.00 80.81 95 GLY A C 1
ATOM 709 O O . GLY A 1 95 ? 4.790 -5.974 -28.185 1.00 80.81 95 GLY A O 1
ATOM 710 N N . MET A 1 96 ? 2.913 -7.212 -28.234 1.00 85.00 96 MET A N 1
ATOM 711 C CA . MET A 1 96 ? 2.101 -6.286 -27.433 1.00 85.00 96 MET A CA 1
ATOM 712 C C . MET A 1 96 ? 2.681 -6.009 -26.037 1.00 85.00 96 MET A C 1
ATOM 714 O O . MET A 1 96 ? 2.489 -4.924 -25.502 1.00 85.00 96 MET A O 1
ATOM 718 N N . LYS A 1 97 ? 3.406 -6.969 -25.443 1.00 88.25 97 LYS A N 1
ATOM 719 C CA . LYS A 1 97 ? 4.033 -6.806 -24.119 1.00 88.25 97 LYS A CA 1
ATOM 720 C C . LYS A 1 97 ? 5.412 -6.142 -24.189 1.00 88.25 97 LYS A C 1
ATOM 722 O O . LYS A 1 97 ? 5.952 -5.760 -23.157 1.00 88.25 97 LYS A O 1
ATOM 727 N N . GLY A 1 98 ? 6.030 -6.068 -25.371 1.00 91.00 98 GLY A N 1
ATOM 728 C CA . GLY A 1 98 ? 7.390 -5.542 -25.552 1.00 91.00 98 GLY A CA 1
ATOM 729 C C . GLY A 1 98 ? 8.516 -6.429 -24.989 1.00 91.00 98 GLY A C 1
ATOM 730 O O . GLY A 1 98 ? 9.694 -6.075 -25.078 1.00 91.00 98 GLY A O 1
ATOM 731 N N . HIS A 1 99 ? 8.206 -7.607 -24.436 1.00 93.50 99 HIS A N 1
ATOM 732 C CA . HIS A 1 99 ? 9.201 -8.551 -23.929 1.00 93.50 99 HIS A CA 1
ATOM 733 C C . HIS A 1 99 ? 8.825 -10.013 -24.208 1.00 93.50 99 HIS A C 1
ATOM 735 O O . HIS A 1 99 ? 7.660 -10.355 -24.390 1.00 93.50 99 HIS A O 1
ATOM 741 N N . CYS A 1 100 ? 9.827 -10.899 -24.244 1.00 92.00 100 CYS A N 1
ATOM 742 C CA . CYS A 1 100 ? 9.597 -12.332 -24.426 1.00 92.00 100 CYS A CA 1
ATOM 743 C C . CYS A 1 100 ? 9.194 -13.014 -23.105 1.00 92.00 100 CYS A C 1
ATOM 745 O O . CYS A 1 100 ? 9.357 -12.440 -22.026 1.00 92.00 100 CYS A O 1
ATOM 747 N N . ASN A 1 101 ? 8.685 -14.250 -23.183 1.00 91.06 101 ASN A N 1
ATOM 748 C CA . ASN A 1 101 ? 8.261 -15.028 -22.008 1.00 91.06 101 ASN A CA 1
ATOM 749 C C . ASN A 1 101 ? 9.417 -15.719 -21.253 1.00 91.06 101 ASN A C 1
ATOM 751 O O . ASN A 1 101 ? 9.181 -16.521 -20.351 1.00 91.06 101 ASN A O 1
ATOM 755 N N . ASP A 1 102 ? 10.667 -15.432 -21.620 1.00 91.81 102 ASP A N 1
ATOM 756 C CA . ASP A 1 102 ? 11.824 -15.949 -20.896 1.00 91.81 102 ASP A CA 1
ATOM 757 C C . ASP A 1 102 ? 11.841 -15.405 -19.458 1.00 91.81 102 ASP A C 1
ATOM 759 O O . ASP A 1 102 ? 11.664 -14.200 -19.242 1.00 91.81 102 ASP A O 1
ATOM 763 N N . ARG A 1 103 ? 12.051 -16.295 -18.479 1.00 91.88 103 ARG A N 1
ATOM 764 C CA . ARG A 1 103 ? 12.020 -15.987 -17.039 1.00 91.88 103 ARG A CA 1
ATOM 765 C C . ARG A 1 103 ? 12.862 -14.764 -16.682 1.00 91.88 103 ARG A C 1
ATOM 767 O O . ARG A 1 103 ? 12.377 -13.900 -15.955 1.00 91.88 103 ARG A O 1
ATOM 774 N N . TYR A 1 104 ? 14.080 -14.660 -17.215 1.00 92.19 104 TYR A N 1
ATOM 775 C CA . TYR A 1 104 ? 14.958 -13.524 -16.935 1.00 92.19 104 TYR A CA 1
ATOM 776 C C . TYR A 1 104 ? 14.378 -12.215 -17.484 1.00 92.19 104 TYR A C 1
ATOM 778 O O . TYR A 1 104 ? 14.314 -11.216 -16.770 1.00 92.19 104 TYR A O 1
ATOM 786 N N . CYS A 1 105 ? 13.898 -12.223 -18.731 1.00 92.69 105 CYS A N 1
ATOM 787 C CA . CYS A 1 105 ? 13.337 -11.029 -19.365 1.00 92.69 105 CYS A CA 1
ATOM 788 C C . CYS A 1 105 ? 12.061 -10.553 -18.666 1.00 92.69 105 CYS A C 1
ATOM 790 O O . CYS A 1 105 ? 11.888 -9.352 -18.470 1.00 92.69 105 CYS A O 1
ATOM 792 N N . ARG A 1 106 ? 11.194 -11.486 -18.255 1.00 93.75 106 ARG A N 1
ATOM 793 C CA . ARG A 1 106 ? 9.973 -11.185 -17.497 1.00 93.75 106 ARG A CA 1
ATOM 794 C C . ARG A 1 106 ? 10.294 -10.581 -16.129 1.00 93.75 106 ARG A C 1
ATOM 796 O O . ARG A 1 106 ? 9.729 -9.548 -15.790 1.00 93.75 106 ARG A O 1
ATOM 803 N N . ASN A 1 107 ? 11.226 -11.175 -15.381 1.00 92.62 107 ASN A N 1
ATOM 804 C CA . ASN A 1 107 ? 11.630 -10.654 -14.072 1.00 92.62 107 ASN A CA 1
ATOM 805 C C . ASN A 1 107 ? 12.269 -9.266 -14.200 1.00 92.62 107 ASN A C 1
ATOM 807 O O . ASN A 1 107 ? 11.870 -8.343 -13.499 1.00 92.62 107 ASN A O 1
ATOM 811 N N . ARG A 1 108 ? 13.197 -9.087 -15.151 1.00 93.50 108 ARG A N 1
ATOM 812 C CA . ARG A 1 108 ? 13.841 -7.790 -15.396 1.00 93.50 108 ARG A CA 1
ATOM 813 C C . ARG A 1 108 ? 12.832 -6.722 -15.815 1.00 93.50 108 ARG A C 1
ATOM 815 O O . ARG A 1 108 ? 1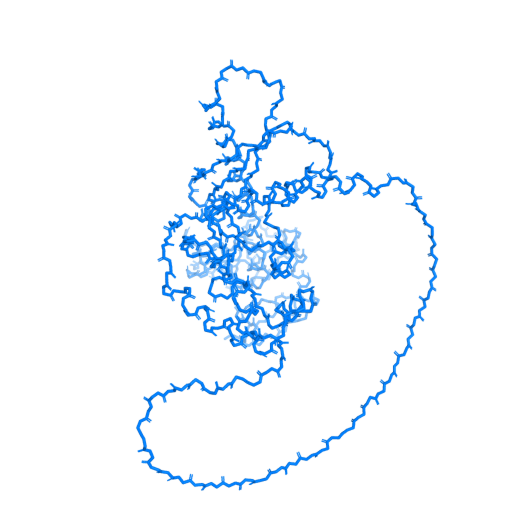2.909 -5.603 -15.321 1.00 93.50 108 ARG A O 1
ATOM 822 N N . MET A 1 109 ? 11.869 -7.061 -16.675 1.00 93.31 109 MET A N 1
ATOM 823 C CA . MET A 1 109 ? 10.796 -6.136 -17.042 1.00 93.31 109 MET A CA 1
ATOM 824 C C . MET A 1 109 ? 9.919 -5.785 -15.835 1.00 93.31 109 MET A C 1
ATOM 826 O O . MET A 1 109 ? 9.630 -4.614 -15.627 1.00 93.31 109 MET A O 1
ATOM 830 N N . SER A 1 110 ? 9.564 -6.763 -14.997 1.00 92.00 110 SER A N 1
ATOM 831 C CA . SER A 1 110 ? 8.826 -6.516 -13.753 1.00 92.00 110 SER A CA 1
ATOM 832 C C . SER A 1 110 ? 9.568 -5.546 -12.831 1.00 92.00 110 SER A C 1
ATOM 834 O O . SER A 1 110 ? 8.949 -4.640 -12.285 1.00 92.00 110 SER A O 1
ATOM 836 N N . THR A 1 111 ? 10.889 -5.691 -12.685 1.00 93.00 111 THR A N 1
ATOM 837 C CA . THR A 1 111 ? 11.716 -4.759 -11.903 1.00 93.00 111 THR A CA 1
ATOM 838 C C . THR A 1 111 ? 11.729 -3.359 -12.515 1.00 93.00 111 THR A C 1
ATOM 840 O O . THR A 1 111 ? 11.583 -2.378 -11.792 1.00 93.00 111 THR A O 1
ATOM 843 N N . VAL A 1 112 ? 11.875 -3.246 -13.840 1.00 91.62 112 VAL A N 1
ATOM 844 C CA . VAL A 1 112 ? 11.857 -1.951 -14.543 1.00 91.62 112 VAL A CA 1
ATOM 845 C C . VAL A 1 112 ? 10.503 -1.255 -14.388 1.00 91.62 112 VAL A C 1
ATOM 847 O O . VAL A 1 112 ? 10.466 -0.060 -14.101 1.00 91.62 112 VAL A O 1
ATOM 850 N N . LEU A 1 113 ? 9.399 -1.991 -14.540 1.00 90.38 113 LEU A N 1
ATOM 851 C CA . LEU A 1 113 ? 8.049 -1.462 -14.341 1.00 90.38 113 LEU A CA 1
ATOM 852 C C . LEU A 1 113 ? 7.837 -1.022 -12.889 1.00 90.38 113 LEU A C 1
ATOM 854 O O . LEU A 1 113 ? 7.419 0.108 -12.667 1.00 90.38 113 LEU A O 1
ATOM 858 N N . ALA A 1 114 ? 8.235 -1.837 -11.908 1.00 90.12 114 ALA A N 1
ATOM 859 C CA . ALA A 1 114 ? 8.146 -1.476 -10.492 1.00 90.12 114 ALA A CA 1
ATOM 860 C C . ALA A 1 114 ? 8.969 -0.219 -10.147 1.00 90.12 114 ALA A C 1
ATOM 862 O O . ALA A 1 114 ? 8.506 0.651 -9.406 1.00 90.12 114 ALA A O 1
ATOM 863 N N . ALA A 1 115 ? 10.173 -0.082 -10.713 1.00 91.56 115 ALA A N 1
ATOM 864 C CA . ALA A 1 115 ? 11.002 1.110 -10.546 1.00 91.56 115 ALA A CA 1
ATOM 865 C C . ALA A 1 115 ? 10.349 2.352 -11.175 1.00 91.56 115 ALA A C 1
ATOM 867 O O . ALA A 1 115 ? 10.314 3.417 -10.555 1.00 91.56 115 ALA A O 1
ATOM 868 N N . ARG A 1 116 ? 9.778 2.213 -12.379 1.00 91.12 116 ARG A N 1
ATOM 869 C CA . ARG A 1 116 ? 9.032 3.289 -13.043 1.00 91.12 116 ARG A CA 1
ATOM 870 C C . ARG A 1 116 ? 7.808 3.699 -12.229 1.00 91.12 116 ARG A C 1
ATOM 872 O O . ARG A 1 116 ? 7.582 4.892 -12.054 1.00 91.12 116 ARG A O 1
ATOM 879 N N . ASP A 1 117 ? 7.051 2.745 -11.703 1.00 89.19 117 ASP A N 1
ATOM 880 C CA . ASP A 1 117 ? 5.881 3.020 -10.868 1.00 89.19 117 ASP A CA 1
ATOM 881 C C . ASP A 1 117 ? 6.281 3.729 -9.573 1.00 89.19 117 ASP A C 1
ATOM 883 O O . ASP A 1 117 ? 5.658 4.722 -9.198 1.00 89.19 117 ASP A O 1
ATOM 887 N N . THR A 1 118 ? 7.382 3.305 -8.946 1.00 89.69 118 THR A N 1
ATOM 888 C CA . THR A 1 118 ? 7.959 3.978 -7.770 1.00 89.69 118 THR A CA 1
ATOM 889 C C . THR A 1 118 ? 8.313 5.431 -8.089 1.00 89.69 118 THR A C 1
ATOM 891 O O . THR A 1 118 ? 7.908 6.342 -7.365 1.00 89.69 118 THR A O 1
ATOM 894 N N . GLN A 1 119 ? 8.997 5.676 -9.211 1.00 90.31 119 GLN A N 1
ATOM 895 C CA . GLN A 1 119 ? 9.341 7.026 -9.660 1.00 90.31 119 GLN A CA 1
ATOM 896 C C . GLN A 1 119 ? 8.090 7.876 -9.934 1.00 90.31 119 GLN A C 1
ATOM 898 O O . GLN A 1 119 ? 8.043 9.051 -9.563 1.00 90.31 119 GLN A O 1
ATOM 903 N N . ARG A 1 120 ? 7.054 7.293 -10.549 1.00 90.75 120 ARG A N 1
ATOM 904 C CA . ARG A 1 120 ? 5.775 7.974 -10.799 1.00 90.75 120 ARG A CA 1
ATOM 905 C C . ARG A 1 120 ? 5.072 8.355 -9.497 1.00 90.75 120 ARG A C 1
ATOM 907 O O . ARG A 1 120 ? 4.619 9.493 -9.385 1.00 90.75 120 ARG A O 1
ATOM 914 N N . ARG A 1 121 ? 5.031 7.461 -8.504 1.00 89.31 121 ARG A N 1
ATOM 915 C CA . ARG A 1 121 ? 4.464 7.754 -7.173 1.00 89.31 121 ARG A CA 1
ATOM 916 C C . ARG A 1 121 ? 5.236 8.858 -6.459 1.00 89.31 121 ARG A C 1
ATOM 918 O O . ARG A 1 121 ? 4.619 9.778 -5.931 1.00 89.31 121 ARG A O 1
ATOM 925 N N . GLN A 1 122 ? 6.569 8.826 -6.502 1.00 91.38 122 GLN A N 1
ATOM 926 C CA . GLN A 1 122 ? 7.405 9.892 -5.936 1.00 91.38 122 GLN A CA 1
ATOM 927 C C . GLN A 1 122 ? 7.145 11.245 -6.613 1.00 91.38 122 GLN A C 1
ATOM 929 O O . GLN A 1 122 ? 6.993 12.255 -5.931 1.00 91.38 122 GLN A O 1
ATOM 934 N N . ALA A 1 123 ? 7.039 11.274 -7.945 1.00 91.69 123 ALA A N 1
ATOM 935 C CA . ALA A 1 123 ? 6.710 12.493 -8.680 1.00 91.69 123 ALA A CA 1
ATOM 936 C C . ALA A 1 123 ? 5.303 13.015 -8.336 1.00 91.69 123 ALA A C 1
ATOM 938 O O . ALA A 1 123 ? 5.123 14.218 -8.154 1.00 91.69 123 ALA A O 1
ATOM 939 N N . LYS A 1 124 ? 4.313 12.120 -8.207 1.00 91.62 124 LYS A N 1
ATOM 940 C CA . LYS A 1 124 ? 2.947 12.469 -7.782 1.00 91.62 124 LYS A CA 1
ATOM 941 C C . LYS A 1 124 ? 2.927 13.033 -6.359 1.00 91.62 124 LYS A C 1
ATOM 943 O O . LYS A 1 124 ? 2.265 14.040 -6.123 1.00 91.62 124 LYS A O 1
ATOM 948 N N . ARG A 1 125 ? 3.691 12.435 -5.439 1.00 92.75 125 ARG A N 1
ATOM 949 C CA . ARG A 1 125 ? 3.852 12.913 -4.058 1.00 92.75 125 ARG A CA 1
ATOM 950 C C . ARG A 1 125 ? 4.435 14.324 -4.012 1.00 92.75 125 ARG A C 1
ATOM 952 O O . ARG A 1 125 ? 3.787 15.188 -3.442 1.00 92.75 125 ARG A O 1
ATOM 959 N N . ARG A 1 126 ? 5.551 14.587 -4.703 1.00 93.81 126 ARG A N 1
ATOM 960 C CA . ARG A 1 126 ? 6.155 15.935 -4.773 1.00 93.81 126 ARG A CA 1
ATOM 961 C C . ARG A 1 126 ? 5.176 16.993 -5.280 1.00 93.81 126 ARG A C 1
ATOM 963 O O . ARG A 1 126 ? 5.011 18.032 -4.661 1.00 93.81 126 ARG A O 1
ATOM 970 N N . LYS A 1 127 ? 4.449 16.699 -6.361 1.00 94.81 127 LYS A N 1
ATOM 971 C CA . LYS A 1 127 ? 3.413 17.617 -6.865 1.00 94.81 127 LYS A CA 1
ATOM 972 C C . LYS A 1 127 ? 2.267 17.830 -5.873 1.00 94.81 127 LYS A C 1
ATOM 974 O O . LYS A 1 127 ? 1.659 18.892 -5.855 1.00 94.81 127 LYS A O 1
ATOM 979 N N . SER A 1 128 ? 1.941 16.815 -5.074 1.00 93.81 128 SER A N 1
ATOM 980 C CA . SER A 1 128 ? 0.910 16.928 -4.040 1.00 93.81 128 SER A CA 1
ATOM 981 C C . SER A 1 128 ? 1.394 17.761 -2.848 1.00 93.81 128 SER A C 1
ATOM 983 O O . SER A 1 128 ? 0.607 18.517 -2.290 1.00 93.81 128 SER A O 1
ATOM 985 N N . GLU A 1 129 ? 2.682 17.675 -2.499 1.00 93.56 129 GLU A N 1
ATOM 986 C CA . GLU A 1 129 ? 3.334 18.553 -1.515 1.00 93.56 129 GLU A CA 1
ATOM 987 C C . GLU A 1 129 ? 3.309 20.016 -1.986 1.00 93.56 129 GLU A C 1
ATOM 989 O O . GLU A 1 129 ? 2.899 20.895 -1.230 1.00 93.56 129 GLU A O 1
ATOM 994 N N . GLU A 1 130 ? 3.664 20.270 -3.252 1.00 94.44 130 GLU A N 1
ATOM 995 C CA . GLU A 1 130 ? 3.586 21.600 -3.879 1.00 94.44 130 GLU A CA 1
ATOM 996 C C . GLU A 1 130 ? 2.155 22.162 -3.853 1.00 94.44 130 GLU A C 1
ATOM 998 O O . GLU A 1 130 ? 1.947 23.324 -3.502 1.00 94.44 130 GLU A O 1
ATOM 1003 N N . LEU A 1 131 ? 1.157 21.334 -4.183 1.00 93.94 131 LEU A N 1
ATOM 1004 C CA . LEU A 1 131 ? -0.252 21.731 -4.172 1.00 93.94 131 LEU A CA 1
ATOM 1005 C C . LEU A 1 131 ? -0.755 22.044 -2.756 1.00 93.94 131 LEU A C 1
ATOM 1007 O O . LEU A 1 131 ? -1.444 23.043 -2.569 1.00 93.94 131 LEU A O 1
ATOM 1011 N N . ALA A 1 132 ? -0.403 21.223 -1.763 1.00 92.69 132 ALA A N 1
ATOM 1012 C CA . ALA A 1 132 ? -0.769 21.458 -0.366 1.00 92.69 132 ALA A CA 1
ATOM 1013 C C . ALA A 1 132 ? -0.174 22.772 0.161 1.00 92.69 132 ALA A C 1
ATOM 1015 O O . ALA A 1 132 ? -0.863 23.560 0.808 1.00 92.69 132 ALA A O 1
ATOM 1016 N N . LEU A 1 133 ? 1.090 23.046 -0.174 1.00 91.62 133 LEU A N 1
ATOM 1017 C CA . LEU A 1 133 ? 1.739 24.302 0.186 1.00 91.62 133 LEU A CA 1
ATOM 1018 C C . LEU A 1 133 ? 1.037 25.507 -0.459 1.00 91.62 133 LEU A C 1
ATOM 1020 O O . LEU A 1 133 ? 0.781 26.498 0.222 1.00 91.62 133 LEU A O 1
ATOM 1024 N N . ALA A 1 134 ? 0.697 25.413 -1.747 1.00 90.94 134 ALA A N 1
ATOM 1025 C CA . ALA A 1 134 ? -0.003 26.477 -2.461 1.00 90.94 134 ALA A CA 1
ATOM 1026 C C . ALA A 1 134 ? -1.395 26.759 -1.867 1.00 90.94 134 ALA A C 1
ATOM 1028 O O . ALA A 1 134 ? -1.747 27.920 -1.671 1.00 90.94 134 ALA A O 1
ATOM 1029 N N . LEU A 1 135 ? -2.167 25.717 -1.531 1.00 90.25 135 LEU A N 1
ATOM 1030 C CA . LEU A 1 135 ? -3.481 25.868 -0.893 1.00 90.25 135 LEU A CA 1
ATOM 1031 C C . LEU A 1 135 ? -3.368 26.561 0.467 1.00 90.25 135 LEU A C 1
ATOM 1033 O O . LEU A 1 135 ? -4.065 27.542 0.720 1.00 90.25 135 LEU A O 1
ATOM 1037 N N . TRP A 1 136 ? -2.443 26.109 1.316 1.00 87.94 136 TRP A N 1
ATOM 1038 C CA . TRP A 1 136 ? -2.192 26.747 2.609 1.00 87.94 136 TRP A CA 1
ATOM 1039 C C . TRP A 1 136 ? -1.825 28.233 2.466 1.00 87.94 136 TRP A C 1
ATOM 1041 O O . TRP A 1 136 ? -2.362 29.069 3.185 1.00 87.94 136 TRP A O 1
ATOM 1051 N N . GLN A 1 137 ? -0.978 28.591 1.494 1.00 87.44 137 GLN A N 1
ATOM 1052 C CA . GLN A 1 137 ? -0.611 29.992 1.242 1.00 87.44 137 GLN A CA 1
ATOM 1053 C C . GLN A 1 137 ? -1.812 30.865 0.854 1.00 87.44 137 GLN A C 1
ATOM 1055 O O . GLN A 1 137 ? -1.834 32.042 1.201 1.00 87.44 137 GLN A O 1
ATOM 1060 N N . THR A 1 138 ? -2.802 30.312 0.145 1.00 86.56 138 THR A N 1
ATOM 1061 C CA . THR A 1 138 ? -4.015 31.061 -0.229 1.00 86.56 138 THR A CA 1
ATOM 1062 C C . THR A 1 138 ? -4.995 31.260 0.926 1.00 86.56 138 THR A C 1
ATOM 1064 O O . THR A 1 138 ? -5.759 32.222 0.906 1.00 86.56 138 THR A O 1
ATOM 1067 N N . GLU A 1 139 ? -4.977 30.371 1.921 1.00 83.69 139 GLU A N 1
ATOM 1068 C CA . GLU A 1 139 ? -5.867 30.418 3.090 1.00 83.69 139 GLU A CA 1
ATOM 1069 C C . GLU A 1 139 ? -5.324 31.321 4.210 1.00 83.69 139 GLU A C 1
ATOM 1071 O O . GLU A 1 139 ? -6.089 31.787 5.054 1.00 83.69 139 GLU A O 1
ATOM 1076 N N . GLN A 1 140 ? -4.019 31.603 4.214 1.00 77.25 140 GLN A N 1
ATOM 1077 C CA . GLN A 1 140 ? -3.382 32.429 5.235 1.00 77.25 140 GLN A CA 1
ATOM 1078 C C . GLN A 1 140 ? -3.608 33.931 4.997 1.00 77.25 140 GLN A C 1
ATOM 1080 O O . GLN A 1 140 ? -3.259 34.483 3.952 1.00 77.25 140 GLN A O 1
ATOM 1085 N N . THR A 1 141 ? -4.125 34.634 6.010 1.00 60.31 141 THR A N 1
ATOM 1086 C CA . THR A 1 141 ? -4.038 36.104 6.078 1.00 60.31 141 THR A CA 1
ATOM 1087 C C . THR A 1 141 ? -2.568 36.538 6.158 1.00 60.31 141 THR A C 1
ATOM 1089 O O . THR A 1 141 ? -1.773 35.862 6.810 1.00 60.31 141 THR A O 1
ATOM 1092 N N . PRO A 1 142 ? -2.169 37.663 5.533 1.00 56.19 142 PRO A N 1
ATOM 1093 C CA . PRO A 1 142 ? -0.767 38.055 5.420 1.00 56.19 142 PRO A CA 1
ATOM 1094 C C . PRO A 1 142 ? -0.206 38.527 6.770 1.00 56.19 142 PRO A C 1
ATOM 1096 O O . PRO A 1 142 ? -0.184 39.724 7.047 1.00 56.19 142 PRO A O 1
ATOM 1099 N N . ALA A 1 143 ? 0.245 37.598 7.618 1.00 51.78 143 ALA A N 1
ATOM 1100 C CA . ALA A 1 143 ? 1.057 37.894 8.795 1.00 51.78 143 ALA A CA 1
ATOM 1101 C C . ALA A 1 143 ? 1.812 36.659 9.340 1.00 51.78 143 ALA A C 1
ATOM 1103 O O . ALA A 1 143 ? 1.223 35.646 9.700 1.00 51.78 143 ALA A O 1
ATOM 1104 N N . THR A 1 144 ? 3.129 36.844 9.500 1.00 51.25 144 THR A N 1
ATOM 1105 C CA . THR A 1 144 ? 3.945 36.394 10.649 1.00 51.25 144 THR A CA 1
ATOM 1106 C C . THR A 1 144 ? 4.297 34.915 10.819 1.00 51.25 144 THR A C 1
ATOM 1108 O O . THR A 1 144 ? 4.199 34.381 11.919 1.00 51.25 144 THR A O 1
ATOM 1111 N N . SER A 1 145 ? 4.878 34.278 9.806 1.00 56.94 145 SER A N 1
ATOM 1112 C CA . SER A 1 145 ? 5.863 33.231 10.105 1.00 56.94 145 SER A CA 1
ATOM 1113 C C . SER A 1 145 ? 7.009 33.270 9.104 1.00 56.94 145 SER A C 1
ATOM 1115 O O . SER A 1 145 ? 6.819 33.001 7.923 1.00 56.94 145 SER A O 1
ATOM 1117 N N . ASP A 1 146 ? 8.216 33.571 9.590 1.00 62.97 146 ASP A N 1
ATOM 1118 C CA . ASP A 1 146 ? 9.468 33.477 8.821 1.00 62.97 146 ASP A CA 1
ATOM 1119 C C . ASP A 1 146 ? 9.862 32.016 8.514 1.00 62.97 146 ASP A C 1
ATOM 1121 O O . ASP A 1 146 ? 10.906 31.753 7.913 1.00 62.97 146 ASP A O 1
ATOM 1125 N N . ARG A 1 147 ? 9.056 31.032 8.941 1.00 67.94 147 ARG A N 1
ATOM 1126 C CA . ARG A 1 147 ? 9.347 29.605 8.786 1.00 67.94 147 ARG A CA 1
ATOM 1127 C C . ARG A 1 147 ? 8.378 28.946 7.817 1.00 67.94 147 ARG A C 1
ATOM 1129 O O . ARG A 1 147 ? 7.163 29.024 7.977 1.00 67.94 147 ARG A O 1
ATOM 1136 N N . LEU A 1 148 ? 8.952 28.245 6.842 1.00 76.62 148 LEU A N 1
ATOM 1137 C CA . LEU A 1 148 ? 8.209 27.479 5.848 1.00 76.62 148 LEU A CA 1
ATOM 1138 C C . LEU A 1 148 ? 7.494 26.293 6.520 1.00 76.62 148 LEU A C 1
ATOM 1140 O O . LEU A 1 148 ? 8.133 25.564 7.288 1.00 76.62 148 LEU A O 1
ATOM 1144 N N . PRO A 1 149 ? 6.195 26.082 6.249 1.00 88.25 149 PRO A N 1
ATOM 1145 C CA . PRO A 1 149 ? 5.483 24.914 6.744 1.00 88.25 149 PRO A CA 1
ATOM 1146 C C . PRO A 1 149 ? 6.003 23.643 6.064 1.00 88.25 149 PRO A C 1
ATOM 1148 O O . PRO A 1 149 ? 6.478 23.677 4.926 1.00 88.25 149 PRO A O 1
ATOM 1151 N N . LEU A 1 150 ? 5.874 22.506 6.745 1.00 90.38 150 LEU A N 1
ATOM 1152 C CA . LEU A 1 150 ? 6.230 21.201 6.196 1.00 90.38 150 LEU A CA 1
ATOM 1153 C C . LEU A 1 150 ? 4.973 20.462 5.707 1.00 90.38 150 LEU A C 1
ATOM 1155 O O . LEU A 1 150 ? 4.161 20.047 6.542 1.00 90.38 150 LEU A O 1
ATOM 1159 N N . PRO A 1 151 ? 4.794 20.259 4.389 1.00 93.19 151 PRO A N 1
ATOM 1160 C CA . PRO A 1 151 ? 3.714 19.429 3.875 1.00 93.19 151 PRO A CA 1
ATOM 1161 C C . PRO A 1 151 ? 4.003 17.941 4.105 1.00 93.19 151 PRO A C 1
ATOM 1163 O O . PRO A 1 151 ? 5.037 17.419 3.696 1.00 93.19 151 PRO A O 1
ATOM 1166 N N . ILE A 1 152 ? 3.052 17.248 4.725 1.00 94.38 152 ILE A N 1
ATOM 1167 C CA . ILE A 1 152 ? 3.031 15.797 4.903 1.00 94.38 152 ILE A CA 1
ATOM 1168 C C . ILE A 1 152 ? 1.881 15.241 4.075 1.00 94.38 152 ILE A C 1
ATOM 1170 O O . ILE A 1 152 ? 0.706 15.488 4.354 1.00 94.38 152 ILE A O 1
ATOM 1174 N N . VAL A 1 153 ? 2.225 14.455 3.058 1.00 95.25 153 VAL A N 1
ATOM 1175 C CA . VAL A 1 153 ? 1.236 13.876 2.152 1.00 95.25 153 VAL A CA 1
ATOM 1176 C C . VAL A 1 153 ? 0.773 12.507 2.641 1.00 95.25 153 VAL A C 1
ATOM 1178 O O . VAL A 1 153 ? 1.544 11.545 2.742 1.00 95.25 153 VAL A O 1
ATOM 1181 N N . LEU A 1 154 ? -0.525 12.422 2.892 1.00 95.00 154 LEU A N 1
ATOM 1182 C CA . LEU A 1 154 ? -1.245 11.245 3.344 1.00 95.00 154 LEU A CA 1
ATOM 1183 C C . LEU A 1 154 ? -2.088 10.688 2.190 1.00 95.00 154 LEU A C 1
ATOM 1185 O O . LEU A 1 154 ? -2.555 11.453 1.336 1.00 95.00 154 LEU A O 1
ATOM 1189 N N . PRO A 1 155 ? -2.305 9.367 2.140 1.00 93.56 155 PRO A N 1
ATOM 1190 C CA . PRO A 1 155 ? -3.307 8.820 1.243 1.00 93.56 155 PRO A CA 1
ATOM 1191 C C . PRO A 1 155 ? -4.711 9.209 1.727 1.00 93.56 155 PRO A C 1
ATOM 1193 O O . PRO A 1 155 ? -4.919 9.440 2.919 1.00 93.56 155 PRO A O 1
ATOM 1196 N N . ALA A 1 156 ? -5.671 9.283 0.812 1.00 92.75 156 ALA A N 1
ATOM 1197 C CA . ALA A 1 156 ? -7.042 9.663 1.121 1.00 92.75 156 ALA A CA 1
ATOM 1198 C C . ALA A 1 156 ? -8.032 8.545 0.817 1.00 92.75 156 ALA A C 1
ATOM 1200 O O . ALA A 1 156 ? -7.931 7.853 -0.196 1.00 92.75 156 ALA A O 1
ATOM 1201 N N . ASN A 1 157 ? -9.033 8.423 1.679 1.00 89.62 157 ASN A N 1
ATOM 1202 C CA . ASN A 1 157 ? -10.307 7.828 1.327 1.00 89.62 157 ASN A CA 1
ATOM 1203 C C . ASN A 1 157 ? -11.238 8.946 0.828 1.00 89.62 157 ASN A C 1
ATOM 1205 O O . ASN A 1 157 ? -11.361 9.998 1.462 1.00 89.62 157 ASN A O 1
ATOM 1209 N N . ARG A 1 158 ? -11.869 8.736 -0.328 1.00 86.38 158 ARG A N 1
ATOM 1210 C CA . ARG A 1 158 ? -12.747 9.722 -0.976 1.00 86.38 158 ARG A CA 1
ATOM 1211 C C . ARG A 1 158 ? -14.223 9.473 -0.720 1.00 86.38 158 ARG A C 1
ATOM 1213 O O . ARG A 1 158 ? -15.049 10.280 -1.146 1.00 86.38 158 ARG A O 1
ATOM 1220 N N . HIS A 1 159 ? -14.555 8.376 -0.058 1.00 87.19 159 HIS A N 1
ATOM 1221 C CA . HIS A 1 159 ? -15.933 8.064 0.247 1.00 87.19 159 HIS A CA 1
ATOM 1222 C C . HIS A 1 159 ? -16.474 8.984 1.348 1.00 87.19 159 HIS A C 1
ATOM 1224 O O . HIS A 1 159 ? -15.729 9.680 2.041 1.00 87.19 159 HIS A O 1
ATOM 1230 N N . SER A 1 160 ? -17.797 9.060 1.452 1.00 90.25 160 SER A N 1
ATOM 1231 C CA . SER A 1 160 ? -18.471 9.972 2.371 1.00 90.25 160 SER A CA 1
ATOM 1232 C C . SER A 1 160 ? -18.593 9.373 3.771 1.00 90.25 160 SER A C 1
ATOM 1234 O O . SER A 1 160 ? -18.634 8.153 3.937 1.00 90.25 160 SER A O 1
ATOM 1236 N N . LEU A 1 161 ? -18.740 10.243 4.768 1.00 92.38 161 LEU A N 1
ATOM 1237 C CA . LEU A 1 161 ? -19.279 9.860 6.070 1.00 92.38 161 LEU A CA 1
ATOM 1238 C C . LEU A 1 161 ? -20.732 9.412 5.901 1.00 92.38 161 LEU A C 1
ATOM 1240 O O . LEU A 1 161 ? -21.518 10.095 5.240 1.00 92.38 161 LEU A O 1
ATOM 1244 N N . GLN A 1 162 ? -21.079 8.270 6.483 1.00 94.50 162 GLN A N 1
ATOM 1245 C CA . GLN A 1 162 ? -22.440 7.745 6.486 1.00 94.50 162 GLN A CA 1
ATOM 1246 C C . GLN A 1 162 ? -22.818 7.221 7.868 1.00 94.50 162 GLN A C 1
ATOM 1248 O O . GLN A 1 162 ? -21.965 6.827 8.669 1.00 94.50 162 GLN A O 1
ATOM 1253 N N . ASP A 1 163 ? -24.119 7.232 8.147 1.00 94.19 163 ASP A N 1
ATOM 1254 C CA . ASP A 1 163 ? -24.670 6.465 9.256 1.00 94.19 163 ASP A CA 1
ATOM 1255 C C . ASP A 1 163 ? -24.774 4.996 8.835 1.00 94.19 163 ASP A C 1
ATOM 1257 O O . ASP A 1 163 ? -25.657 4.595 8.083 1.00 94.19 163 ASP A O 1
ATOM 1261 N N . GLU A 1 164 ? -23.841 4.196 9.336 1.00 92.12 164 GLU A N 1
ATOM 1262 C CA . GLU A 1 164 ? -23.701 2.779 9.009 1.00 92.12 164 GLU A CA 1
ATOM 1263 C C . GLU A 1 164 ? -24.421 1.878 10.023 1.00 92.12 164 GLU A C 1
ATOM 1265 O O . GLU A 1 164 ? -23.906 0.834 10.426 1.00 92.12 164 GLU A O 1
ATOM 1270 N N . THR A 1 165 ? -25.616 2.282 10.474 1.00 93.44 165 THR A N 1
ATOM 1271 C CA . THR A 1 165 ? -26.400 1.582 11.512 1.00 93.44 165 THR A CA 1
ATOM 1272 C C . THR A 1 165 ? -26.480 0.065 11.290 1.00 93.44 165 THR A C 1
ATOM 1274 O O . THR A 1 165 ? -26.281 -0.702 12.235 1.00 93.44 165 THR A O 1
ATOM 1277 N N . GLN A 1 166 ? -26.694 -0.393 10.051 1.00 92.88 166 GLN A N 1
ATOM 1278 C CA . GLN A 1 166 ? -26.747 -1.826 9.742 1.00 92.88 166 GLN A CA 1
ATOM 1279 C C . GLN A 1 166 ? -25.400 -2.530 9.975 1.00 92.88 166 GLN A C 1
ATOM 1281 O O . GLN A 1 166 ? -25.358 -3.553 10.660 1.00 92.88 166 GLN A O 1
ATOM 1286 N N . ARG A 1 167 ? -24.288 -1.979 9.464 1.00 93.81 167 ARG A N 1
ATOM 1287 C CA . ARG A 1 167 ? -22.945 -2.553 9.677 1.00 93.81 167 ARG A CA 1
ATOM 1288 C C . ARG A 1 167 ? -22.575 -2.564 11.158 1.00 93.81 167 ARG A C 1
ATOM 1290 O O . ARG A 1 167 ? -22.010 -3.539 11.646 1.00 93.81 167 ARG A O 1
ATOM 1297 N N . LYS A 1 168 ? -22.952 -1.517 11.898 1.00 94.06 168 LYS A N 1
ATOM 1298 C CA . LYS A 1 168 ? -22.729 -1.421 13.350 1.00 94.06 168 LYS A CA 1
ATOM 1299 C C . LYS A 1 168 ? -23.499 -2.485 14.132 1.00 94.06 168 LYS A C 1
ATOM 1301 O O . LYS A 1 168 ? -22.967 -3.017 15.106 1.00 94.06 168 LYS A O 1
ATOM 1306 N N . GLN A 1 169 ? -24.718 -2.824 13.708 1.00 94.06 169 GLN A N 1
ATOM 1307 C CA . GLN A 1 169 ? -25.496 -3.905 14.317 1.00 94.06 169 GLN A CA 1
ATOM 1308 C C . GLN A 1 169 ? -24.841 -5.275 14.082 1.00 94.06 169 GLN A C 1
ATOM 1310 O O . GLN A 1 169 ? -24.622 -6.008 15.044 1.00 94.06 169 GLN A O 1
ATOM 1315 N N . ILE A 1 170 ? -24.444 -5.581 12.842 1.00 94.94 170 ILE A N 1
ATOM 1316 C CA . ILE A 1 170 ? -23.722 -6.826 12.511 1.00 94.94 170 ILE A CA 1
ATOM 1317 C C . ILE A 1 170 ? -22.421 -6.919 13.320 1.00 94.94 170 ILE A C 1
ATOM 1319 O O . ILE A 1 170 ? -22.078 -7.956 13.892 1.00 94.94 170 ILE A O 1
ATOM 1323 N N . PHE A 1 171 ? -21.698 -5.805 13.418 1.00 96.56 171 PHE A N 1
ATOM 1324 C CA . PHE A 1 171 ? -20.467 -5.741 14.188 1.00 96.56 171 PHE A CA 1
ATOM 1325 C C . PHE A 1 171 ? -20.681 -5.967 15.686 1.00 96.56 171 PHE A C 1
ATOM 1327 O O . PHE A 1 171 ? -19.863 -6.637 16.309 1.00 96.56 171 PHE A O 1
ATOM 1334 N N . ARG A 1 172 ? -21.771 -5.457 16.274 1.00 96.56 172 ARG A N 1
ATOM 1335 C CA . ARG A 1 172 ? -22.114 -5.692 17.686 1.00 96.56 172 ARG A CA 1
ATOM 1336 C C . ARG A 1 172 ? -22.233 -7.185 17.995 1.00 96.56 172 ARG A C 1
ATOM 1338 O O . ARG A 1 172 ? -21.676 -7.638 18.991 1.00 96.56 172 ARG A O 1
ATOM 1345 N N . GLU A 1 173 ? -22.921 -7.941 17.146 1.00 95.44 173 GLU A N 1
ATOM 1346 C CA . GLU A 1 173 ? -23.099 -9.391 17.313 1.00 95.44 173 GLU A CA 1
ATOM 1347 C C . GLU A 1 173 ? -21.761 -10.131 17.214 1.00 95.44 173 GLU A C 1
ATOM 1349 O O . GLU A 1 173 ? -21.407 -10.931 18.084 1.00 95.44 173 GLU A O 1
ATOM 1354 N N . ARG A 1 174 ? -20.952 -9.780 16.209 1.00 96.50 174 ARG A N 1
ATOM 1355 C CA . ARG A 1 174 ? -19.594 -10.311 16.063 1.00 96.50 174 ARG A CA 1
ATOM 1356 C C . ARG A 1 174 ? -18.718 -9.993 17.275 1.00 96.50 174 ARG A C 1
ATOM 1358 O O . ARG A 1 174 ? -17.992 -10.858 17.757 1.00 96.50 174 ARG A O 1
ATOM 1365 N N . LEU A 1 175 ? -18.766 -8.760 17.763 1.00 97.50 175 LEU A N 1
ATOM 1366 C CA . LEU A 1 175 ? -17.956 -8.312 18.887 1.00 97.50 175 LEU A CA 1
ATOM 1367 C C . LEU A 1 175 ? -18.325 -9.050 20.178 1.00 97.50 175 LEU A C 1
ATOM 1369 O O . LEU A 1 175 ? -17.426 -9.414 20.930 1.00 97.50 175 LEU A O 1
ATOM 1373 N N . LEU A 1 176 ? -19.613 -9.333 20.404 1.00 97.50 176 LEU A N 1
ATOM 1374 C CA . LEU A 1 176 ? -20.067 -10.180 21.513 1.00 97.50 176 LEU A CA 1
ATOM 1375 C C . LEU A 1 176 ? -19.490 -11.598 21.422 1.00 97.50 176 LEU A C 1
ATOM 1377 O O . LEU A 1 176 ? -19.002 -12.121 22.422 1.00 97.50 176 LEU A O 1
ATOM 1381 N N . SER A 1 177 ? -19.476 -12.194 20.226 1.00 97.06 177 SER A N 1
ATOM 1382 C CA . SER A 1 177 ? -18.853 -13.506 19.992 1.00 97.06 177 SER A CA 1
ATOM 1383 C C . SER A 1 177 ? -17.347 -13.502 20.297 1.00 97.06 177 SER A C 1
ATOM 1385 O O . SER A 1 177 ? -16.840 -14.389 20.993 1.00 97.06 177 SER A O 1
ATOM 1387 N N . ILE A 1 178 ? -16.629 -12.463 19.857 1.00 97.62 178 ILE A N 1
ATOM 1388 C CA . ILE A 1 178 ? -15.196 -12.303 20.149 1.00 97.62 178 ILE A CA 1
ATOM 1389 C C . ILE A 1 178 ? -14.970 -12.089 21.653 1.00 97.62 178 ILE A C 1
ATOM 1391 O O . ILE A 1 178 ? -14.042 -12.670 22.213 1.00 97.62 178 ILE A O 1
ATOM 1395 N N . ALA A 1 179 ? -15.814 -11.293 22.316 1.00 97.94 179 ALA A N 1
ATOM 1396 C CA . ALA A 1 179 ? -15.723 -11.017 23.748 1.00 97.94 179 ALA A CA 1
ATOM 1397 C C . ALA A 1 179 ? -15.936 -12.275 24.596 1.00 97.94 179 ALA A C 1
ATOM 1399 O O . ALA A 1 179 ? -15.202 -12.502 25.555 1.00 97.94 179 ALA A O 1
ATOM 1400 N N . ALA A 1 180 ? -16.893 -13.120 24.217 1.00 97.38 180 ALA A N 1
ATOM 1401 C CA . ALA A 1 180 ? -17.113 -14.396 24.881 1.00 97.38 180 ALA A CA 1
ATOM 1402 C C . ALA A 1 180 ? -15.925 -15.345 24.718 1.00 97.38 180 ALA A C 1
ATOM 1404 O O . ALA A 1 180 ? -15.446 -15.906 25.699 1.00 97.38 180 ALA A O 1
ATOM 1405 N N . THR A 1 181 ? -15.374 -15.426 23.504 1.00 97.06 181 THR A N 1
ATOM 1406 C CA . THR A 1 181 ? -14.146 -16.190 23.233 1.00 97.06 181 THR A CA 1
ATOM 1407 C C . THR A 1 181 ? -12.961 -15.662 24.052 1.00 97.06 181 THR A C 1
ATOM 1409 O O . THR A 1 181 ? -12.152 -16.434 24.560 1.00 97.06 181 THR A O 1
ATOM 1412 N N . ALA A 1 182 ? -12.839 -14.340 24.195 1.00 96.56 182 ALA A N 1
ATOM 1413 C CA . ALA A 1 182 ? -11.762 -13.708 24.953 1.00 96.56 182 ALA A CA 1
ATOM 1414 C C . ALA A 1 182 ? -11.808 -14.054 26.449 1.00 96.56 182 ALA A C 1
ATOM 1416 O O . ALA A 1 182 ? -10.751 -14.237 27.057 1.00 96.56 182 ALA A O 1
ATOM 1417 N N . LEU A 1 183 ? -13.021 -14.151 27.000 1.00 96.88 183 LEU A N 1
ATOM 1418 C CA . LEU A 1 183 ? -13.301 -14.447 28.405 1.00 96.88 183 LEU A CA 1
ATOM 1419 C C . LEU A 1 183 ? -13.523 -15.941 28.690 1.00 96.88 183 LEU A C 1
ATOM 1421 O O . LEU A 1 183 ? -13.807 -16.286 29.831 1.00 96.88 183 LEU A O 1
ATOM 1425 N N . GLU A 1 184 ? -13.400 -16.804 27.676 1.00 93.00 184 GLU A N 1
ATOM 1426 C CA . GLU A 1 184 ? -13.628 -18.256 27.783 1.00 93.00 184 GLU A CA 1
ATOM 1427 C C . GLU A 1 184 ? -15.034 -18.601 28.309 1.00 93.00 184 GLU A C 1
ATOM 1429 O O . GLU A 1 184 ? -15.242 -19.582 29.019 1.00 93.00 184 GLU A O 1
ATOM 1434 N N . VAL A 1 185 ? -16.019 -17.776 27.945 1.00 81.44 185 VAL A N 1
ATOM 1435 C CA . VAL A 1 185 ? -17.426 -17.963 28.306 1.00 81.44 185 VAL A CA 1
ATOM 1436 C C . VAL A 1 185 ? -18.152 -18.615 27.135 1.00 81.44 185 VAL A C 1
ATOM 1438 O O . VAL A 1 185 ? -18.142 -18.084 26.023 1.00 81.44 185 VAL A O 1
ATOM 1441 N N . GLU A 1 186 ? -18.830 -19.736 27.377 1.00 69.75 186 GLU A N 1
ATOM 1442 C CA . GLU A 1 186 ? -19.796 -20.273 26.416 1.00 69.75 186 GLU A CA 1
ATOM 1443 C C . GLU A 1 186 ? -20.985 -19.309 26.307 1.00 69.75 186 GLU A C 1
ATOM 1445 O O . GLU A 1 186 ? -21.674 -19.028 27.291 1.00 69.75 186 GLU A O 1
ATOM 1450 N N . LEU A 1 187 ? -21.225 -18.766 25.110 1.00 63.28 187 LEU A N 1
ATOM 1451 C CA . LEU A 1 187 ? -22.440 -17.994 24.863 1.00 63.28 187 LEU A CA 1
ATOM 1452 C C . LEU A 1 187 ? -23.639 -18.941 24.837 1.00 63.28 187 LEU A C 1
ATOM 1454 O O . LEU A 1 187 ? -23.548 -20.007 24.222 1.00 63.28 187 LEU A O 1
ATOM 1458 N N . PRO A 1 188 ? -24.785 -18.550 25.422 1.00 56.78 188 PRO A N 1
ATOM 1459 C CA . PRO A 1 188 ? -26.022 -19.256 25.143 1.00 56.78 188 PRO A CA 1
ATOM 1460 C C . PRO A 1 188 ? -26.258 -19.234 23.623 1.00 56.78 188 PRO A C 1
ATOM 1462 O O . PRO A 1 188 ? -26.011 -18.198 22.992 1.00 56.78 188 PRO A O 1
ATOM 1465 N N . PRO A 1 189 ? -26.699 -20.352 23.017 1.00 49.59 189 PRO A N 1
ATOM 1466 C CA . PRO A 1 189 ? -26.990 -20.387 21.592 1.00 49.59 189 PRO A CA 1
ATOM 1467 C C . PRO A 1 189 ? -27.977 -19.266 21.275 1.00 49.59 189 PRO A C 1
ATOM 1469 O O . PRO A 1 189 ? -28.952 -19.075 22.007 1.00 49.59 189 PRO A O 1
ATOM 1472 N N . ALA A 1 190 ? -27.690 -18.498 20.220 1.00 51.50 190 ALA A N 1
ATOM 1473 C CA . ALA A 1 190 ? -28.613 -17.488 19.727 1.00 51.50 190 ALA A CA 1
ATOM 1474 C C . ALA A 1 190 ? -29.966 -18.176 19.536 1.00 51.50 190 ALA A C 1
ATOM 1476 O O . ALA A 1 190 ? -30.063 -19.150 18.793 1.00 51.50 190 ALA A O 1
ATOM 1477 N N . THR A 1 191 ? -30.977 -17.742 20.286 1.00 41.31 191 THR A N 1
ATOM 1478 C CA . THR A 1 191 ? -32.327 -18.289 20.207 1.00 41.31 191 THR A CA 1
ATOM 1479 C C . THR A 1 191 ? -32.900 -17.938 18.844 1.00 41.31 191 THR A C 1
ATOM 1481 O O . THR A 1 191 ? -33.546 -16.909 18.656 1.00 41.31 191 THR A O 1
ATOM 1484 N N . GLU A 1 192 ? -32.640 -18.806 17.875 1.00 40.28 192 GLU A N 1
ATOM 1485 C CA . GLU A 1 192 ? -33.460 -18.939 16.688 1.00 40.28 192 GLU A CA 1
ATOM 1486 C C . GLU A 1 192 ? -34.864 -19.304 17.178 1.00 40.28 192 GLU A C 1
ATOM 1488 O O . GLU A 1 192 ? -35.094 -20.351 17.785 1.00 40.28 192 GLU A O 1
ATOM 1493 N N . ALA A 1 193 ? -35.811 -18.388 16.993 1.00 45.53 193 ALA A N 1
ATOM 1494 C CA . ALA A 1 193 ? -37.218 -18.726 17.080 1.00 45.53 193 ALA A CA 1
ATOM 1495 C C . ALA A 1 193 ? -37.542 -19.638 15.888 1.00 45.53 193 ALA A C 1
ATOM 1497 O O . ALA A 1 193 ? -37.913 -19.156 14.823 1.00 45.53 193 ALA A O 1
ATOM 1498 N N . GLU A 1 194 ? -37.375 -20.946 16.072 1.00 35.69 194 GLU A N 1
ATOM 1499 C CA . GLU A 1 194 ? -37.721 -21.982 15.096 1.00 35.69 194 GLU A CA 1
ATOM 1500 C C . GLU A 1 194 ? -38.723 -22.984 15.717 1.00 35.69 194 GLU A C 1
ATOM 1502 O O . GLU A 1 194 ? -38.581 -23.375 16.883 1.00 35.69 194 GLU A O 1
ATOM 1507 N N . PRO A 1 195 ? -39.776 -23.383 14.978 1.00 38.09 195 PRO A N 1
ATOM 1508 C CA . PRO A 1 195 ? -40.819 -24.283 15.455 1.00 38.09 195 PRO A CA 1
ATOM 1509 C C . PRO A 1 195 ? -40.394 -25.766 15.412 1.00 38.09 195 PRO A C 1
ATOM 1511 O O . PRO A 1 195 ? -39.982 -26.294 14.389 1.00 38.09 195 PRO A O 1
ATOM 1514 N N . SER A 1 196 ? -40.559 -26.430 16.560 1.00 34.91 196 SER A N 1
ATOM 1515 C CA . SER A 1 196 ? -40.698 -27.878 16.838 1.00 34.91 196 SER A CA 1
ATOM 1516 C C . SER A 1 196 ? -40.501 -28.927 15.707 1.00 34.91 196 SER A C 1
ATOM 1518 O O . SER A 1 196 ? -41.432 -29.153 14.940 1.00 34.91 196 SER A O 1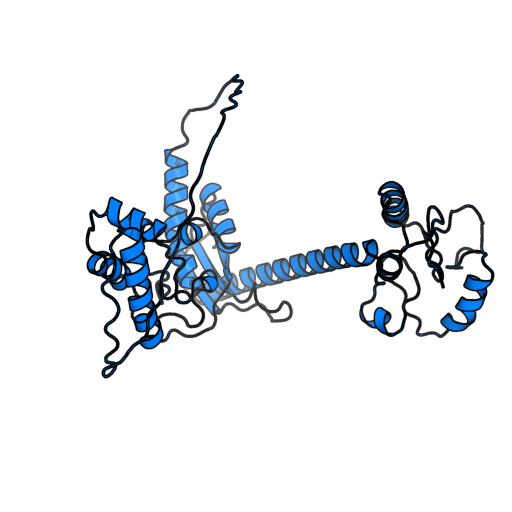
ATOM 1520 N N . SER A 1 197 ? -39.351 -29.636 15.770 1.00 35.59 197 SER A N 1
ATOM 1521 C CA . SER A 1 197 ? -39.088 -31.117 15.849 1.00 35.59 197 SER A CA 1
ATOM 1522 C C . SER A 1 197 ? -39.739 -32.123 14.848 1.00 35.59 197 SER A C 1
ATOM 1524 O O . SER A 1 197 ? -40.767 -31.781 14.275 1.00 35.59 197 SER A O 1
ATOM 1526 N N . PRO A 1 198 ? -39.281 -33.412 14.696 1.00 45.50 198 PRO A N 1
ATOM 1527 C CA . PRO A 1 198 ? -38.244 -34.179 15.440 1.00 45.50 198 PRO A CA 1
ATOM 1528 C C . PRO A 1 198 ? -37.266 -35.122 14.642 1.00 45.50 198 PRO A C 1
ATOM 1530 O O . PRO A 1 198 ? -37.501 -35.491 13.499 1.00 45.50 198 PRO A O 1
ATOM 1533 N N . GLU A 1 199 ? -36.210 -35.556 15.362 1.00 33.72 199 GLU A N 1
ATOM 1534 C CA . GLU A 1 199 ? -35.507 -36.875 15.420 1.00 33.72 199 GLU A CA 1
ATOM 1535 C C . GLU A 1 199 ? -34.822 -37.554 14.203 1.00 33.72 199 GLU A C 1
ATOM 1537 O O . GLU A 1 199 ? -35.478 -38.052 13.296 1.00 33.72 199 GLU A O 1
ATOM 1542 N N . THR A 1 200 ? -33.503 -37.831 14.308 1.00 34.66 200 THR A N 1
ATOM 1543 C CA . THR A 1 200 ? -32.951 -39.188 14.608 1.00 34.66 200 THR A CA 1
ATOM 1544 C C . THR A 1 200 ? -31.429 -39.200 14.872 1.00 34.66 200 THR A C 1
ATOM 1546 O O . THR A 1 200 ? -30.684 -38.343 14.410 1.00 34.66 200 THR A O 1
ATOM 1549 N N . ALA A 1 201 ? -30.994 -40.189 15.663 1.00 32.62 201 ALA A N 1
ATOM 1550 C CA . ALA A 1 201 ? -29.690 -40.351 16.313 1.00 32.62 201 ALA A CA 1
ATOM 1551 C C . ALA A 1 201 ? -28.693 -41.272 15.571 1.00 32.62 201 ALA A C 1
ATOM 1553 O O . ALA A 1 201 ? -29.125 -42.162 14.847 1.00 32.62 201 ALA A O 1
ATOM 1554 N N . ALA A 1 202 ? -27.385 -41.144 15.864 1.00 31.81 202 ALA A N 1
ATOM 1555 C CA . ALA A 1 202 ? -26.424 -42.252 16.071 1.00 31.81 202 ALA A CA 1
ATOM 1556 C C . ALA A 1 202 ? -25.031 -41.725 16.494 1.00 31.81 202 ALA A C 1
ATOM 1558 O O . ALA A 1 202 ? -24.621 -40.643 16.085 1.00 31.81 202 ALA A O 1
ATOM 1559 N N . ALA A 1 203 ? -24.310 -42.495 17.317 1.00 31.20 203 ALA A N 1
ATOM 1560 C CA . ALA A 1 203 ? -23.126 -42.091 18.082 1.00 31.20 203 ALA A CA 1
ATOM 1561 C C . ALA A 1 203 ? -21.855 -42.936 17.801 1.00 31.20 203 ALA A C 1
ATOM 1563 O O . ALA A 1 203 ? -21.984 -44.119 17.499 1.00 31.20 203 ALA A O 1
ATOM 1564 N N . LEU A 1 204 ? -20.684 -42.315 18.084 1.00 33.50 204 LEU A N 1
ATOM 1565 C CA . LEU A 1 204 ? -19.369 -42.841 18.566 1.00 33.50 204 LEU A CA 1
ATOM 1566 C C . LEU A 1 204 ? -18.498 -43.727 17.626 1.00 33.50 204 LEU A C 1
ATOM 1568 O O . LEU A 1 204 ? -19.054 -44.326 16.711 1.00 33.50 204 LEU A O 1
ATOM 1572 N N . PRO A 1 205 ? -17.154 -43.875 17.838 1.00 42.53 205 PRO A N 1
ATOM 1573 C CA . PRO A 1 205 ? -16.328 -43.513 19.010 1.00 42.53 205 PRO A CA 1
ATOM 1574 C C . PRO A 1 205 ? -14.982 -42.769 18.747 1.00 42.53 205 PRO A C 1
ATOM 1576 O O . PRO A 1 205 ? -14.585 -42.480 17.623 1.00 42.53 205 PRO A O 1
ATOM 1579 N N . THR A 1 206 ? -14.317 -42.478 19.872 1.00 36.25 206 THR A N 1
ATOM 1580 C CA . THR A 1 206 ? -12.979 -41.924 20.176 1.00 36.25 206 THR A CA 1
ATOM 1581 C C . THR A 1 206 ? -11.770 -42.733 19.691 1.00 36.25 206 THR A C 1
ATOM 1583 O O . THR A 1 206 ? -11.847 -43.956 19.680 1.00 36.25 206 THR A O 1
ATOM 1586 N N . ASP A 1 207 ? -10.614 -42.068 19.522 1.00 30.98 207 ASP A N 1
ATOM 1587 C CA . ASP A 1 207 ? -9.321 -42.632 19.945 1.00 30.98 207 ASP A CA 1
ATOM 1588 C C . ASP A 1 207 ? -8.263 -41.570 20.301 1.00 30.98 207 ASP A C 1
ATOM 1590 O O . ASP A 1 207 ? -8.342 -40.409 19.902 1.00 30.98 207 ASP A O 1
ATOM 1594 N N . SER A 1 208 ? -7.319 -42.003 21.134 1.00 33.34 208 SER A N 1
ATOM 1595 C CA . SER A 1 208 ? -6.366 -41.241 21.953 1.00 33.34 208 SER A CA 1
ATOM 1596 C C . SER A 1 208 ? -4.904 -41.563 21.584 1.00 33.34 208 SER A C 1
ATOM 1598 O O . SER A 1 208 ? -4.676 -42.441 20.759 1.00 33.34 208 SER A O 1
ATOM 1600 N N . GLN A 1 209 ? -3.946 -40.926 22.287 1.00 33.84 209 GLN A N 1
ATOM 1601 C CA . GLN A 1 209 ? -2.467 -41.086 22.267 1.00 33.84 209 GLN A CA 1
ATOM 1602 C C . GLN A 1 209 ? -1.745 -40.086 21.340 1.00 33.84 209 GLN A C 1
ATOM 1604 O O . GLN A 1 209 ? -2.178 -39.852 20.223 1.00 33.84 209 GLN A O 1
ATOM 1609 N N . GLY A 1 210 ? -0.641 -39.428 21.700 1.00 29.16 210 GLY A N 1
ATOM 1610 C CA . GLY A 1 210 ? 0.261 -39.536 22.846 1.00 29.16 210 GLY A CA 1
ATOM 1611 C C . GLY A 1 210 ? 1.685 -39.157 22.396 1.00 29.16 210 GLY A C 1
ATOM 1612 O O . GLY A 1 210 ? 2.094 -39.524 21.302 1.00 29.16 210 GLY A O 1
ATOM 1613 N N . ASP A 1 211 ? 2.406 -38.453 23.270 1.00 30.95 211 ASP A N 1
ATOM 1614 C CA . ASP A 1 211 ? 3.870 -38.441 23.429 1.00 30.95 211 ASP A CA 1
ATOM 1615 C C . ASP A 1 211 ? 4.826 -37.482 22.669 1.00 30.95 211 ASP A C 1
ATOM 1617 O O . ASP A 1 211 ? 5.150 -37.611 21.493 1.00 30.95 211 ASP A O 1
ATOM 1621 N N . THR A 1 212 ? 5.469 -36.667 23.524 1.00 33.81 212 THR A N 1
ATOM 1622 C CA . THR A 1 212 ? 6.923 -36.421 23.686 1.00 33.81 212 THR A CA 1
ATOM 1623 C C . THR A 1 212 ? 7.644 -35.298 22.928 1.00 33.81 212 THR A C 1
ATOM 1625 O O . THR A 1 212 ? 7.857 -35.324 21.722 1.00 33.81 212 THR A O 1
ATOM 1628 N N . ALA A 1 213 ? 8.133 -34.349 23.740 1.00 31.88 213 ALA A N 1
ATOM 1629 C CA . ALA A 1 213 ? 9.278 -33.470 23.498 1.00 31.88 213 ALA A CA 1
ATOM 1630 C C . ALA A 1 213 ? 10.610 -34.260 23.497 1.00 31.88 213 ALA A C 1
ATOM 1632 O O . ALA A 1 213 ? 10.656 -35.385 24.002 1.00 31.88 213 ALA A O 1
ATOM 1633 N N . PRO A 1 214 ? 11.718 -33.658 23.020 1.00 43.97 214 PRO A N 1
ATOM 1634 C CA . PRO A 1 214 ? 12.656 -33.120 24.009 1.00 43.97 214 PRO A CA 1
ATOM 1635 C C . PRO A 1 214 ? 13.332 -31.789 23.635 1.00 43.97 214 PRO A C 1
ATOM 1637 O O . PRO A 1 214 ? 13.338 -31.329 22.496 1.00 43.97 214 PRO A O 1
ATOM 1640 N N . GLN A 1 215 ? 13.900 -31.209 24.690 1.00 31.39 215 GLN A N 1
ATOM 1641 C CA . GLN A 1 215 ? 14.688 -29.987 24.800 1.00 31.39 215 GLN A CA 1
ATOM 1642 C C . GLN A 1 215 ? 16.020 -30.053 24.033 1.00 31.39 215 GLN A C 1
ATOM 1644 O O . GLN A 1 215 ? 16.594 -31.124 23.847 1.00 31.39 215 GLN A O 1
ATOM 1649 N N . GLY A 1 216 ? 16.545 -28.880 23.675 1.00 32.31 216 GLY A N 1
ATOM 1650 C CA . GLY A 1 216 ? 17.899 -28.700 23.158 1.00 32.31 216 GLY A CA 1
ATOM 1651 C C . GLY A 1 216 ? 18.334 -27.246 23.306 1.00 32.31 216 GLY A C 1
ATOM 1652 O O . GLY A 1 216 ? 18.127 -26.437 22.408 1.00 32.31 216 GLY A O 1
ATOM 1653 N N . GLU A 1 217 ? 18.881 -26.930 24.475 1.00 35.66 217 GLU A N 1
ATOM 1654 C CA . GLU A 1 217 ? 19.553 -25.678 24.824 1.00 35.66 217 GLU A CA 1
ATOM 1655 C C . GLU A 1 217 ? 20.856 -25.527 24.027 1.00 35.66 217 GLU A C 1
ATOM 1657 O O . GLU A 1 217 ? 21.582 -26.505 23.852 1.00 35.66 217 GLU A O 1
ATOM 1662 N N . THR A 1 218 ? 21.189 -24.308 23.588 1.00 35.00 218 THR A N 1
ATOM 1663 C CA . THR A 1 218 ? 22.572 -23.785 23.613 1.00 35.00 218 THR A CA 1
ATOM 1664 C C . THR A 1 218 ? 22.596 -22.291 23.271 1.00 35.00 218 THR A C 1
ATOM 1666 O O . THR A 1 218 ? 22.528 -21.891 22.111 1.00 35.00 218 THR A O 1
ATOM 1669 N N . GLU A 1 219 ? 22.712 -21.464 24.313 1.00 40.00 219 GLU A N 1
ATOM 1670 C CA . GLU A 1 219 ? 23.371 -20.152 24.251 1.00 40.00 219 GLU A CA 1
ATOM 1671 C C . GLU A 1 219 ? 24.862 -20.330 23.912 1.00 40.00 219 GLU A C 1
ATOM 1673 O O . GLU A 1 219 ? 25.465 -21.359 24.235 1.00 40.00 219 GLU A O 1
ATOM 1678 N N . PRO A 1 220 ? 25.486 -19.294 23.333 1.00 40.22 220 PRO A N 1
ATOM 1679 C CA . PRO A 1 220 ? 26.530 -18.652 24.120 1.00 40.22 220 PRO A CA 1
ATOM 1680 C C . PRO A 1 220 ? 26.436 -17.123 24.128 1.00 40.22 220 PRO A C 1
ATOM 1682 O O . PRO A 1 220 ? 26.186 -16.462 23.120 1.00 40.22 220 PRO A O 1
ATOM 1685 N N . GLN A 1 221 ? 26.697 -16.608 25.324 1.00 34.41 221 GLN A N 1
ATOM 1686 C CA . GLN A 1 221 ? 26.994 -15.229 25.682 1.00 34.41 221 GLN A CA 1
ATOM 1687 C C . GLN A 1 221 ? 28.335 -14.780 25.087 1.00 34.41 221 GLN A C 1
ATOM 1689 O O . GLN A 1 221 ? 29.257 -15.590 25.032 1.00 34.41 221 GLN A O 1
ATOM 1694 N N . SER A 1 222 ? 28.460 -13.486 24.768 1.00 39.25 222 SER A N 1
ATOM 1695 C CA . SER A 1 222 ? 29.494 -12.601 25.347 1.00 39.25 222 SER A CA 1
ATOM 1696 C C . SER A 1 222 ? 29.513 -11.214 24.680 1.00 39.25 222 SER A C 1
ATOM 1698 O O . SER A 1 222 ? 29.690 -11.141 23.467 1.00 39.25 222 SER A O 1
ATOM 1700 N N . GLU A 1 223 ? 29.420 -10.179 25.532 1.00 41.28 223 GLU A N 1
ATOM 1701 C CA . GLU A 1 223 ? 30.260 -8.956 25.550 1.00 41.28 223 GLU A CA 1
ATOM 1702 C C . GLU A 1 223 ? 30.114 -7.934 24.392 1.00 41.28 223 GLU A C 1
ATOM 1704 O O . GLU A 1 223 ? 30.049 -8.293 23.228 1.00 41.28 223 GLU A O 1
ATOM 1709 N N . GLU A 1 224 ? 30.096 -6.609 24.569 1.00 40.16 224 GLU A N 1
ATOM 1710 C CA . GLU A 1 224 ? 30.268 -5.685 25.700 1.00 40.16 224 GLU A CA 1
ATOM 1711 C C . GLU A 1 224 ? 30.008 -4.246 25.170 1.00 40.16 224 GLU A C 1
ATOM 1713 O O . GLU A 1 224 ? 30.247 -4.011 23.990 1.00 40.16 224 GLU A O 1
ATOM 1718 N N . LEU A 1 225 ? 29.612 -3.317 26.066 1.00 39.72 225 LEU A N 1
ATOM 1719 C CA . LEU A 1 225 ? 29.843 -1.846 26.067 1.00 39.72 225 LEU A CA 1
ATOM 1720 C C . LEU A 1 225 ? 29.442 -1.013 24.815 1.00 39.72 225 LEU A C 1
ATOM 1722 O O . LEU A 1 225 ? 29.741 -1.355 23.686 1.00 39.72 225 LEU A O 1
ATOM 1726 N N . SER A 1 226 ? 28.853 0.181 24.871 1.00 42.31 226 SER A N 1
ATOM 1727 C CA . SER A 1 226 ? 28.631 1.209 25.893 1.00 42.31 226 SER A CA 1
ATOM 1728 C C . SER A 1 226 ? 27.717 2.277 25.264 1.00 42.31 226 SER A C 1
ATOM 1730 O O . SER A 1 226 ? 27.830 2.509 24.064 1.00 42.31 226 SER A O 1
ATOM 1732 N N . ASP A 1 227 ? 26.852 2.915 26.056 1.00 39.72 227 ASP A N 1
ATOM 1733 C CA . ASP A 1 227 ? 26.490 4.353 26.001 1.00 39.72 227 ASP A CA 1
ATOM 1734 C C . ASP A 1 227 ? 25.074 4.571 26.542 1.00 39.72 227 ASP A C 1
ATOM 1736 O O . ASP A 1 227 ? 24.107 4.836 25.832 1.00 39.72 227 ASP A O 1
ATOM 1740 N N . GLU A 1 228 ? 24.960 4.482 27.862 1.00 52.72 228 GLU A N 1
ATOM 1741 C CA . GLU A 1 228 ? 23.819 5.002 28.594 1.00 52.72 228 GLU A CA 1
ATOM 1742 C C . GLU A 1 228 ? 24.241 6.335 29.200 1.00 52.72 228 GLU A C 1
ATOM 1744 O O . GLU A 1 228 ? 24.820 6.330 30.272 1.00 52.72 228 GLU A O 1
ATOM 1749 N N . HIS A 1 229 ? 23.978 7.464 28.533 1.00 51.75 229 HIS A N 1
ATOM 1750 C CA . HIS A 1 229 ? 23.866 8.766 29.201 1.00 51.75 229 HIS A CA 1
ATOM 1751 C C . HIS A 1 229 ? 23.058 9.771 28.346 1.00 51.75 229 HIS A C 1
ATOM 1753 O O . HIS A 1 229 ? 23.558 10.348 27.387 1.00 51.75 229 HIS A O 1
ATOM 1759 N N . THR A 1 230 ? 21.829 10.077 28.797 1.00 45.31 230 THR A N 1
ATOM 1760 C CA . THR A 1 230 ? 21.024 11.284 28.457 1.00 45.31 230 THR A CA 1
ATOM 1761 C C . THR A 1 230 ? 20.150 11.274 27.180 1.00 45.31 230 THR A C 1
ATOM 1763 O O . THR A 1 230 ? 20.088 12.273 26.473 1.00 45.31 230 THR A O 1
ATOM 1766 N N . LEU A 1 231 ? 19.406 10.197 26.893 1.00 49.97 231 LEU A N 1
ATOM 1767 C CA . LEU A 1 231 ? 18.455 10.125 25.754 1.00 49.97 231 LEU A CA 1
ATOM 1768 C C . LEU A 1 231 ? 16.956 9.831 26.056 1.00 49.97 231 LEU A C 1
ATOM 1770 O O . LEU A 1 231 ? 16.131 10.219 25.230 1.00 49.97 231 LEU A O 1
ATOM 1774 N N . PRO A 1 232 ? 16.511 9.298 27.222 1.00 59.62 232 PRO A N 1
ATOM 1775 C CA . PRO A 1 232 ? 15.102 8.893 27.384 1.00 59.62 232 PRO A CA 1
ATOM 1776 C C . PRO A 1 232 ? 14.078 10.036 27.284 1.00 59.62 232 PRO A C 1
ATOM 1778 O O . PRO A 1 232 ? 12.961 9.846 26.811 1.00 59.62 232 PRO A O 1
ATOM 1781 N N . ALA A 1 233 ? 14.439 11.236 27.750 1.00 63.34 233 ALA A N 1
ATOM 1782 C CA . ALA A 1 233 ? 13.514 12.367 27.808 1.00 63.34 233 ALA A CA 1
ATOM 1783 C C . ALA A 1 233 ? 13.276 13.019 26.435 1.00 63.34 233 ALA A C 1
ATOM 1785 O O . ALA A 1 233 ? 12.166 13.468 26.153 1.00 63.34 233 ALA A O 1
ATOM 1786 N N . LEU A 1 234 ? 14.299 13.063 25.575 1.00 62.19 234 LEU A N 1
ATOM 1787 C CA . LEU A 1 234 ? 14.182 13.616 24.222 1.00 62.19 234 LEU A CA 1
ATOM 1788 C C . LEU A 1 234 ? 13.376 12.680 23.317 1.00 62.19 234 LEU A C 1
ATOM 1790 O O . LEU A 1 234 ? 12.496 13.149 22.591 1.00 62.19 234 LEU A O 1
ATOM 1794 N N . ASP A 1 235 ? 13.598 11.373 23.452 1.00 78.50 235 ASP A N 1
ATOM 1795 C CA . ASP A 1 235 ? 12.830 10.350 22.743 1.00 78.50 235 ASP A CA 1
ATOM 1796 C C . ASP A 1 235 ? 11.361 10.353 23.184 1.00 78.50 235 ASP A C 1
ATOM 1798 O O . ASP A 1 235 ? 10.459 10.292 22.348 1.00 78.50 235 ASP A O 1
ATOM 1802 N N . ALA A 1 236 ? 11.090 10.535 24.483 1.00 82.38 236 ALA A N 1
ATOM 1803 C CA . ALA A 1 236 ? 9.726 10.653 24.999 1.00 82.38 236 ALA A CA 1
ATOM 1804 C C . ALA A 1 236 ? 8.985 11.887 24.450 1.00 82.38 236 ALA A C 1
ATOM 1806 O O . ALA A 1 236 ? 7.811 11.792 24.085 1.00 82.38 236 ALA A O 1
ATOM 1807 N N . ILE A 1 237 ? 9.658 13.041 24.343 1.00 81.81 237 ILE A N 1
ATOM 1808 C CA . ILE A 1 237 ? 9.066 14.259 23.766 1.00 81.81 237 ILE A CA 1
ATOM 1809 C C . ILE A 1 237 ? 8.776 14.064 22.272 1.00 81.81 237 ILE A C 1
ATOM 1811 O O . ILE A 1 237 ? 7.692 14.431 21.810 1.00 81.81 237 ILE A O 1
ATOM 1815 N N . ALA A 1 238 ? 9.711 13.486 21.512 1.00 83.00 238 ALA A N 1
ATOM 1816 C CA . ALA A 1 238 ? 9.510 13.195 20.093 1.00 83.00 238 ALA A CA 1
ATOM 1817 C C . ALA A 1 238 ? 8.359 12.197 19.876 1.00 83.00 238 ALA A C 1
ATOM 1819 O O . ALA A 1 238 ? 7.485 12.441 19.041 1.00 83.00 238 ALA A O 1
ATOM 1820 N N . ALA A 1 239 ? 8.296 11.132 20.680 1.00 84.81 239 ALA A N 1
ATOM 1821 C CA . ALA A 1 239 ? 7.231 10.133 20.631 1.00 84.81 239 ALA A CA 1
ATOM 1822 C C . ALA A 1 239 ? 5.853 10.725 20.971 1.00 84.81 239 ALA A C 1
ATOM 1824 O O . ALA A 1 239 ? 4.869 10.441 20.282 1.00 84.81 239 ALA A O 1
ATOM 1825 N N . GLN A 1 240 ? 5.776 11.588 21.990 1.00 84.81 240 GLN A N 1
ATOM 1826 C CA . GLN A 1 240 ? 4.539 12.280 22.353 1.00 84.81 240 GLN A CA 1
ATOM 1827 C C . GLN A 1 240 ? 4.066 13.207 21.223 1.00 84.81 240 GLN A C 1
ATOM 1829 O O . GLN A 1 240 ? 2.903 13.146 20.812 1.00 84.81 240 GLN A O 1
ATOM 1834 N N . ARG A 1 241 ? 4.978 14.015 20.665 1.00 84.31 241 ARG A N 1
ATOM 1835 C CA . ARG A 1 241 ? 4.694 14.896 19.517 1.00 84.31 241 ARG A CA 1
ATOM 1836 C C . ARG A 1 241 ? 4.185 14.104 18.319 1.00 84.31 241 ARG A C 1
ATOM 1838 O O . ARG A 1 241 ? 3.172 14.474 17.725 1.00 84.31 241 ARG A O 1
ATOM 1845 N N . PHE A 1 242 ? 4.862 13.007 17.990 1.00 88.88 242 PHE A N 1
ATOM 1846 C CA . PHE A 1 242 ? 4.451 12.128 16.907 1.00 88.88 242 PHE A CA 1
ATOM 1847 C C . PHE A 1 242 ? 3.057 11.548 17.155 1.00 88.88 242 PHE A C 1
ATOM 1849 O O . PHE A 1 242 ? 2.220 11.608 16.261 1.00 88.88 242 PHE A O 1
ATOM 1856 N N . SER A 1 243 ? 2.767 11.053 18.362 1.00 86.69 243 SER A N 1
ATOM 1857 C CA . SER A 1 243 ? 1.458 10.478 18.701 1.00 86.69 243 SER A CA 1
ATOM 1858 C C . SER A 1 243 ? 0.305 11.468 18.477 1.00 86.69 243 SER A C 1
ATOM 1860 O O . SER A 1 243 ? -0.738 11.097 17.935 1.00 86.69 243 SER A O 1
ATOM 1862 N N . GLU A 1 244 ? 0.491 12.734 18.853 1.00 85.88 244 GLU A N 1
ATOM 1863 C CA . GLU A 1 244 ? -0.495 13.804 18.644 1.00 85.88 244 GLU A CA 1
ATOM 1864 C C . GLU A 1 244 ? -0.693 14.124 17.152 1.00 85.88 244 GLU A C 1
ATOM 1866 O O . GLU A 1 244 ? -1.827 14.178 16.671 1.00 85.88 244 GLU A O 1
ATOM 1871 N N . LEU A 1 245 ? 0.400 14.290 16.397 1.00 88.62 245 LEU A N 1
ATOM 1872 C CA . LEU A 1 245 ? 0.339 14.594 14.961 1.00 88.62 245 LEU A CA 1
ATOM 1873 C C . LEU A 1 245 ? -0.196 13.402 14.147 1.00 88.62 245 LEU A C 1
ATOM 1875 O O 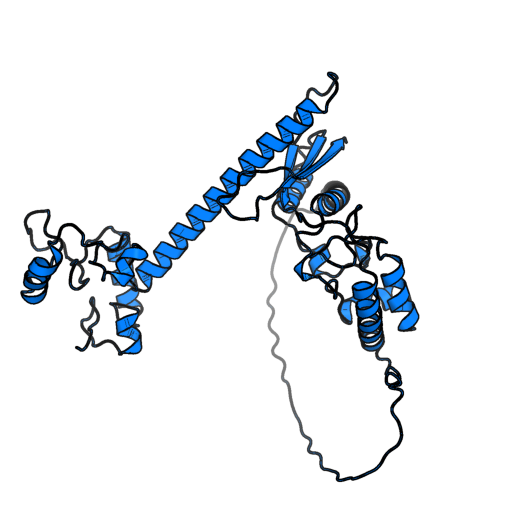. LEU A 1 245 ? -0.950 13.587 13.192 1.00 88.62 245 LEU A O 1
ATOM 1879 N N . ALA A 1 246 ? 0.130 12.173 14.544 1.00 88.50 246 ALA A N 1
ATOM 1880 C CA . ALA A 1 246 ? -0.348 10.956 13.899 1.00 88.50 246 ALA A CA 1
ATOM 1881 C C . ALA A 1 246 ? -1.861 10.769 14.067 1.00 88.50 246 ALA A C 1
ATOM 1883 O O . ALA A 1 246 ? -2.526 10.317 13.134 1.00 88.50 246 ALA A O 1
ATOM 1884 N N . ALA A 1 247 ? -2.429 11.148 15.218 1.00 85.50 247 ALA A N 1
ATOM 1885 C CA . ALA A 1 247 ? -3.879 11.135 15.412 1.00 85.50 247 ALA A CA 1
ATOM 1886 C C . ALA A 1 247 ? -4.586 12.075 14.422 1.00 85.50 247 ALA A C 1
ATOM 1888 O O . ALA A 1 247 ? -5.543 11.659 13.766 1.00 85.50 247 ALA A O 1
ATOM 1889 N N . GLN A 1 248 ? -4.056 13.290 14.247 1.00 89.81 248 GLN A N 1
ATOM 1890 C CA . GLN A 1 248 ? -4.563 14.246 13.260 1.00 89.81 248 GLN A CA 1
ATOM 1891 C C . GLN A 1 248 ? -4.388 13.724 11.831 1.00 89.81 248 GLN A C 1
ATOM 1893 O O . GLN A 1 248 ? -5.328 13.768 11.046 1.00 89.81 248 GLN A O 1
ATOM 1898 N N . GLY A 1 249 ? -3.243 13.113 11.510 1.00 90.31 249 GLY A N 1
ATOM 1899 C CA . GLY A 1 249 ? -3.024 12.512 10.192 1.00 90.31 249 GLY A CA 1
ATOM 1900 C C . GLY A 1 249 ? -4.018 11.392 9.876 1.00 90.31 249 GLY A C 1
ATOM 1901 O O . GLY A 1 249 ? -4.549 11.315 8.767 1.00 90.31 249 GLY A O 1
ATOM 1902 N N . CYS A 1 250 ? -4.343 10.553 10.858 1.00 86.75 250 CYS A N 1
ATOM 1903 C CA . CYS A 1 250 ? -5.385 9.538 10.711 1.00 86.75 250 CYS A CA 1
ATOM 1904 C C . CYS A 1 250 ? -6.778 10.146 10.482 1.00 86.75 250 CYS A C 1
ATOM 1906 O O . CYS A 1 250 ? -7.559 9.569 9.724 1.00 86.75 250 CYS A O 1
ATOM 1908 N N . ALA A 1 251 ? -7.104 11.284 11.101 1.00 89.31 251 ALA A N 1
ATOM 1909 C CA . ALA A 1 251 ? -8.347 12.005 10.824 1.00 89.31 251 ALA A CA 1
ATOM 1910 C C . ALA A 1 251 ? -8.356 12.554 9.388 1.00 89.31 251 ALA A C 1
ATOM 1912 O O . ALA A 1 251 ? -9.278 12.273 8.620 1.00 89.31 251 ALA A O 1
ATOM 1913 N N . THR A 1 252 ? -7.273 13.220 8.973 1.00 92.56 252 THR A N 1
ATOM 1914 C CA . THR A 1 252 ? -7.136 13.789 7.626 1.00 92.56 252 THR A CA 1
ATOM 1915 C C . THR A 1 252 ? -7.232 12.720 6.529 1.00 92.56 252 THR A C 1
ATOM 1917 O O . THR A 1 252 ? -7.804 12.991 5.478 1.00 92.56 252 THR A O 1
ATOM 1920 N N . CYS A 1 253 ? -6.726 11.496 6.750 1.00 91.88 253 CYS A N 1
ATOM 1921 C CA . CYS A 1 253 ? -6.710 10.430 5.733 1.00 91.88 253 CYS A CA 1
ATOM 1922 C C . CYS A 1 253 ? -8.089 9.818 5.416 1.00 91.88 253 CYS A C 1
ATOM 1924 O O . CYS A 1 253 ? -8.217 9.078 4.436 1.00 91.88 253 CYS A O 1
ATOM 1926 N N . ARG A 1 254 ? -9.115 10.100 6.237 1.00 91.25 254 ARG A N 1
ATOM 1927 C CA . ARG A 1 254 ? -10.500 9.609 6.065 1.00 91.25 254 ARG A CA 1
ATOM 1928 C C . ARG A 1 254 ? -10.654 8.077 6.075 1.00 91.25 254 ARG A C 1
ATOM 1930 O O . ARG A 1 254 ? -11.624 7.523 5.570 1.00 91.25 254 ARG A O 1
ATOM 1937 N N . GLY A 1 255 ? -9.677 7.374 6.643 1.00 90.62 255 GLY A N 1
ATOM 1938 C CA . GLY A 1 255 ? -9.741 5.927 6.844 1.00 90.62 255 GLY A CA 1
ATOM 1939 C C . GLY A 1 255 ? -9.087 5.096 5.743 1.00 90.62 255 GLY A C 1
ATOM 1940 O O . GLY A 1 255 ? -9.229 3.876 5.754 1.00 90.62 255 GLY A O 1
ATOM 1941 N N . HIS A 1 256 ? -8.310 5.717 4.845 1.00 93.19 256 HIS A N 1
ATOM 1942 C CA . HIS A 1 256 ? -7.609 5.001 3.772 1.00 93.19 256 HIS A CA 1
ATOM 1943 C C . HIS A 1 256 ? -6.787 3.820 4.297 1.00 93.19 256 HIS A C 1
ATOM 1945 O O . HIS A 1 256 ? -6.883 2.717 3.786 1.00 93.19 256 HIS A O 1
ATOM 1951 N N . CYS A 1 257 ? -5.986 4.024 5.344 1.00 90.50 257 CYS A N 1
ATOM 1952 C CA . CYS A 1 257 ? -5.085 2.986 5.850 1.00 90.50 257 CYS A CA 1
ATOM 1953 C C . CYS A 1 257 ? -5.808 1.861 6.606 1.00 90.50 257 CYS A C 1
ATOM 1955 O O . CYS A 1 257 ? -5.261 0.772 6.747 1.00 90.50 257 CYS A O 1
ATOM 1957 N N . CYS A 1 258 ? -7.012 2.118 7.125 1.00 92.94 258 CYS A N 1
ATOM 1958 C CA . CYS A 1 258 ? -7.759 1.157 7.934 1.00 92.94 258 CYS A CA 1
ATOM 1959 C C . CYS A 1 258 ? -8.897 0.473 7.166 1.00 92.94 258 CYS A C 1
ATOM 1961 O O . CYS A 1 258 ? -9.680 -0.239 7.794 1.00 92.94 258 CYS A O 1
ATOM 1963 N N . TYR A 1 259 ? -8.975 0.631 5.838 1.00 93.94 259 TYR A N 1
ATOM 1964 C CA . TYR A 1 259 ? -10.014 0.013 5.002 1.00 93.94 259 TYR A CA 1
ATOM 1965 C C . TYR A 1 259 ? -10.080 -1.510 5.171 1.00 93.94 259 TYR A C 1
ATOM 1967 O O . TYR A 1 259 ? -11.161 -2.063 5.353 1.00 93.94 259 TYR A O 1
ATOM 1975 N N . CYS A 1 260 ? -8.921 -2.180 5.245 1.00 93.69 260 CYS A N 1
ATOM 1976 C CA . CYS A 1 260 ? -8.829 -3.619 5.506 1.00 93.69 260 CYS A CA 1
ATOM 1977 C C . CYS A 1 260 ? -9.425 -4.032 6.856 1.00 93.69 260 CYS A C 1
ATOM 1979 O O . CYS A 1 260 ? -9.609 -5.218 7.081 1.00 93.69 260 CYS A O 1
ATOM 1981 N N . GLY A 1 261 ? -9.671 -3.088 7.769 1.00 93.50 261 GLY A N 1
ATOM 1982 C CA . GLY A 1 261 ? -10.330 -3.347 9.042 1.00 93.50 261 GLY A CA 1
ATOM 1983 C C . GLY A 1 261 ? -11.841 -3.489 8.902 1.00 93.50 261 GLY A C 1
ATOM 1984 O O . GLY A 1 261 ? -12.434 -4.182 9.722 1.00 93.50 261 GLY A O 1
ATOM 1985 N N . GLY A 1 262 ? -12.452 -2.849 7.896 1.00 94.19 262 GLY A N 1
ATOM 1986 C CA . GLY A 1 262 ? -13.880 -2.917 7.566 1.00 94.19 262 GLY A CA 1
ATOM 1987 C C . GLY A 1 262 ? -14.798 -3.152 8.770 1.00 94.19 262 GLY A C 1
ATOM 1988 O O . GLY A 1 262 ? -14.801 -2.379 9.733 1.00 94.19 262 GLY A O 1
ATOM 1989 N N . ASP A 1 263 ? -15.511 -4.279 8.729 1.00 93.81 263 ASP A N 1
ATOM 1990 C CA . ASP A 1 263 ? -16.498 -4.699 9.734 1.00 93.81 263 ASP A CA 1
ATOM 1991 C C . ASP A 1 263 ? -15.913 -5.588 10.839 1.00 93.81 263 ASP A C 1
ATOM 1993 O O . ASP A 1 263 ? -16.615 -6.380 11.467 1.00 93.81 263 ASP A O 1
ATOM 1997 N N . HIS A 1 264 ? -14.602 -5.534 11.057 1.00 94.62 264 HIS A N 1
ATOM 1998 C CA . HIS A 1 264 ? -13.943 -6.288 12.124 1.00 94.62 264 HIS A CA 1
ATOM 1999 C C . HIS A 1 264 ? -12.953 -5.471 12.938 1.00 94.62 264 HIS A C 1
ATOM 2001 O O . HIS A 1 264 ? -12.542 -5.916 14.006 1.00 94.62 264 HIS A O 1
ATOM 2007 N N . ALA A 1 265 ? -12.559 -4.294 12.451 1.00 95.56 265 ALA A N 1
ATOM 2008 C CA . ALA A 1 265 ? -11.654 -3.361 13.108 1.00 95.56 265 ALA A CA 1
ATOM 2009 C C . ALA A 1 265 ? -10.329 -3.982 13.589 1.00 95.56 265 ALA A C 1
ATOM 2011 O O . ALA A 1 265 ? -9.717 -3.502 14.540 1.00 95.56 265 ALA A O 1
ATOM 2012 N N . PHE A 1 266 ? -9.904 -5.072 12.941 1.00 96.88 266 PHE A N 1
ATOM 2013 C CA . PHE A 1 266 ? -8.797 -5.939 13.377 1.00 96.88 266 PHE A CA 1
ATOM 2014 C C . PHE A 1 266 ? -8.903 -6.442 14.828 1.00 96.88 266 PHE A C 1
ATOM 2016 O O . PHE A 1 266 ? -7.906 -6.878 15.401 1.00 96.88 266 PHE A O 1
ATOM 2023 N N . LEU A 1 267 ? -10.091 -6.394 15.433 1.00 97.44 267 LEU A N 1
ATOM 2024 C CA . LEU A 1 267 ? -10.304 -6.887 16.783 1.00 97.44 267 LEU A CA 1
ATOM 2025 C C . LEU A 1 267 ? -10.332 -8.414 16.774 1.00 97.44 267 LEU A C 1
ATOM 2027 O O . LEU A 1 267 ? -11.043 -9.047 15.991 1.00 97.44 267 LEU A O 1
ATOM 2031 N N . THR A 1 268 ? -9.543 -8.995 17.670 1.00 97.31 268 THR A N 1
ATOM 2032 C CA . THR A 1 268 ? -9.438 -10.437 17.899 1.00 97.31 268 THR A CA 1
ATOM 2033 C C . THR A 1 268 ? -9.716 -10.740 19.368 1.00 97.31 268 THR A C 1
ATOM 2035 O O . THR A 1 268 ? -9.718 -9.838 20.211 1.00 97.31 268 THR A O 1
ATOM 2038 N N . ALA A 1 269 ? -9.918 -12.018 19.696 1.00 97.88 269 ALA A N 1
ATOM 2039 C CA . ALA A 1 269 ? -10.107 -12.442 21.083 1.00 97.88 269 ALA A CA 1
ATOM 2040 C C . ALA A 1 269 ? -8.896 -12.078 21.959 1.00 97.88 269 ALA A C 1
ATOM 2042 O O . ALA A 1 269 ? -9.058 -11.740 23.124 1.00 97.88 269 ALA A O 1
ATOM 2043 N N . GLU A 1 270 ? -7.688 -12.077 21.391 1.00 97.06 270 GLU A N 1
ATOM 2044 C CA . GLU A 1 270 ? -6.467 -11.663 22.086 1.00 97.06 270 GLU A CA 1
ATOM 2045 C C . GLU A 1 270 ? -6.489 -10.176 22.467 1.00 97.06 270 GLU A C 1
ATOM 2047 O O . GLU A 1 270 ? -6.221 -9.838 23.621 1.00 97.06 270 GLU A O 1
ATOM 2052 N N . VAL A 1 271 ? -6.876 -9.294 21.534 1.00 97.19 271 VAL A N 1
ATOM 2053 C CA . VAL A 1 271 ? -7.018 -7.854 21.813 1.00 97.19 271 VAL A CA 1
ATOM 2054 C C . VAL A 1 271 ? -8.047 -7.634 22.919 1.00 97.19 271 VAL A C 1
ATOM 2056 O O . VAL A 1 271 ? -7.772 -6.920 23.881 1.00 97.19 271 VAL A O 1
ATOM 2059 N N . LEU A 1 272 ? -9.212 -8.278 22.817 1.00 98.31 272 LEU A N 1
ATOM 2060 C CA . LEU A 1 272 ? -10.275 -8.131 23.809 1.00 98.31 272 LEU A CA 1
ATOM 2061 C C . LEU A 1 272 ? -9.872 -8.690 25.178 1.00 98.31 272 LEU A C 1
ATOM 2063 O O . LEU A 1 272 ? -10.160 -8.056 26.188 1.00 98.31 272 LEU A O 1
ATOM 2067 N N . ARG A 1 273 ? -9.154 -9.818 25.229 1.00 98.06 273 ARG A N 1
ATOM 2068 C CA . ARG A 1 273 ? -8.655 -10.408 26.481 1.00 98.06 273 ARG A CA 1
ATOM 2069 C C . ARG A 1 273 ? -7.674 -9.480 27.187 1.00 98.06 273 ARG A C 1
ATOM 2071 O O . ARG A 1 273 ? -7.727 -9.349 28.409 1.00 98.06 273 ARG A O 1
ATOM 2078 N N . ARG A 1 274 ? -6.797 -8.819 26.427 1.00 97.00 274 ARG A N 1
ATOM 2079 C CA . ARG A 1 274 ? -5.875 -7.818 26.970 1.00 97.00 274 ARG A CA 1
ATOM 2080 C C . ARG A 1 274 ? -6.640 -6.675 27.639 1.00 97.00 274 ARG A C 1
ATOM 2082 O O . ARG A 1 274 ? -6.374 -6.387 28.800 1.00 97.00 274 ARG A O 1
ATOM 2089 N N . ILE A 1 275 ? -7.627 -6.097 26.951 1.00 98.12 275 ILE A N 1
ATOM 2090 C CA . ILE A 1 275 ? -8.446 -5.005 27.504 1.00 98.12 275 ILE A CA 1
ATOM 2091 C C . ILE A 1 275 ? -9.273 -5.465 28.703 1.00 98.12 275 ILE A C 1
ATOM 2093 O O . ILE A 1 275 ? -9.300 -4.779 29.718 1.00 98.12 275 ILE A O 1
ATOM 2097 N N . ALA A 1 276 ? -9.875 -6.652 28.638 1.00 98.06 276 ALA A N 1
ATOM 2098 C CA . ALA A 1 276 ? -10.614 -7.220 29.759 1.00 98.06 276 ALA A CA 1
ATOM 2099 C C . ALA A 1 276 ? -9.747 -7.358 31.017 1.00 98.06 276 ALA A C 1
ATOM 2101 O O . ALA A 1 276 ? -10.195 -7.043 32.115 1.00 98.06 276 ALA A O 1
ATOM 2102 N N . LYS A 1 277 ? -8.488 -7.783 30.859 1.00 97.50 277 LYS A N 1
ATOM 2103 C CA . LYS A 1 277 ? -7.530 -7.883 31.965 1.00 97.50 277 LYS A CA 1
ATOM 2104 C C . LYS A 1 277 ? -7.099 -6.511 32.489 1.00 97.50 277 LYS A C 1
ATOM 2106 O O . LYS A 1 277 ? -7.042 -6.330 33.701 1.00 97.50 277 LYS A O 1
ATOM 2111 N N . GLU A 1 278 ? -6.769 -5.577 31.597 1.00 96.75 278 GLU A N 1
ATOM 2112 C CA . GLU A 1 278 ? -6.327 -4.219 31.952 1.00 96.75 278 GLU A CA 1
ATOM 2113 C C . GLU A 1 278 ? -7.426 -3.434 32.689 1.00 96.75 278 GLU A C 1
ATOM 2115 O O . GLU A 1 278 ? -7.143 -2.776 33.689 1.00 96.75 278 GLU A O 1
ATOM 2120 N N . GLU A 1 279 ? -8.676 -3.543 32.233 1.00 97.31 279 GLU A N 1
ATOM 2121 C CA . GLU A 1 279 ? -9.828 -2.812 32.780 1.00 97.31 279 GLU A CA 1
ATOM 2122 C C . GLU A 1 279 ? -10.676 -3.636 33.773 1.00 97.31 279 GLU A C 1
ATOM 2124 O O . GLU A 1 279 ? -11.675 -3.134 34.278 1.00 97.31 279 GLU A O 1
ATOM 2129 N N . GLN A 1 280 ? -10.278 -4.876 34.088 1.00 97.38 280 GLN A N 1
ATOM 2130 C CA . GLN A 1 280 ? -10.971 -5.786 35.023 1.00 97.38 280 GLN A CA 1
ATOM 2131 C C . GLN A 1 280 ? -12.435 -6.085 34.641 1.00 97.38 280 GLN A C 1
ATOM 2133 O O . GLN A 1 280 ? -13.322 -6.157 35.491 1.00 97.38 280 GLN A O 1
ATOM 2138 N N . ILE A 1 281 ? -12.692 -6.286 33.347 1.00 97.56 281 ILE A N 1
ATOM 2139 C CA . ILE A 1 281 ? -14.020 -6.612 32.816 1.00 97.56 281 ILE A CA 1
ATOM 2140 C C . ILE A 1 281 ? -14.190 -8.132 32.746 1.00 97.56 281 ILE A C 1
ATOM 2142 O O . ILE A 1 281 ? -13.392 -8.827 32.119 1.00 97.56 281 ILE A O 1
ATOM 2146 N N . HIS A 1 282 ? -15.267 -8.648 33.340 1.00 97.00 282 HIS A N 1
ATOM 2147 C CA . HIS A 1 282 ? -15.521 -10.093 33.441 1.00 97.00 282 HIS A CA 1
ATOM 2148 C C . HIS A 1 282 ? -16.730 -10.582 32.633 1.00 97.00 282 HIS A C 1
ATOM 2150 O O . HIS A 1 282 ? -16.948 -11.787 32.536 1.00 97.00 282 HIS A O 1
ATOM 2156 N N . GLN A 1 283 ? -17.526 -9.677 32.057 1.00 97.38 283 GLN A N 1
ATOM 2157 C CA . GLN A 1 283 ? -18.740 -10.024 31.316 1.00 97.38 283 GLN A CA 1
ATOM 2158 C C . GLN A 1 283 ? -18.580 -9.730 29.814 1.00 97.38 283 GLN A C 1
ATOM 2160 O O . GLN A 1 283 ? -18.229 -8.600 29.458 1.00 97.38 283 GLN A O 1
ATOM 2165 N N . PRO A 1 284 ? -18.896 -10.677 28.903 1.00 97.81 284 PRO A N 1
ATOM 2166 C CA . PRO A 1 284 ? -18.777 -10.453 27.458 1.00 97.81 284 PRO A CA 1
ATOM 2167 C C . PRO A 1 284 ? -19.576 -9.249 26.951 1.00 97.81 284 PRO A C 1
ATOM 2169 O O . PRO A 1 284 ? -19.097 -8.491 26.109 1.00 97.81 284 PRO A O 1
ATOM 2172 N N . SER A 1 285 ? -20.780 -9.035 27.488 1.00 97.62 285 SER A N 1
ATOM 2173 C CA . SER A 1 285 ? -21.633 -7.900 27.124 1.00 97.62 285 SER A CA 1
ATOM 2174 C C . SER A 1 285 ? -21.050 -6.558 27.554 1.00 97.62 285 SER A C 1
ATOM 2176 O O . SER A 1 285 ? -21.173 -5.574 26.827 1.00 97.62 285 SER A O 1
ATOM 2178 N N . GLU A 1 286 ? -20.409 -6.515 28.721 1.00 98.19 286 GLU A N 1
ATOM 2179 C CA . GLU A 1 286 ? -19.736 -5.321 29.230 1.00 98.19 286 GLU A CA 1
ATOM 2180 C C . GLU A 1 286 ? -18.495 -5.005 28.393 1.00 98.19 286 GLU A C 1
ATOM 2182 O O . GLU A 1 286 ? -18.321 -3.867 27.961 1.00 98.19 286 GLU A O 1
ATOM 2187 N N . LEU A 1 287 ? -17.701 -6.026 28.058 1.00 98.25 287 LEU A N 1
ATOM 2188 C CA . LEU A 1 287 ? -16.526 -5.870 27.205 1.00 98.25 287 LEU A CA 1
ATOM 2189 C C . LEU A 1 287 ? -16.908 -5.412 25.795 1.00 98.25 287 LEU A C 1
ATOM 2191 O O . LEU A 1 287 ? -16.298 -4.493 25.261 1.00 98.25 287 LEU A O 1
ATOM 2195 N N . ALA A 1 288 ? -17.944 -5.994 25.189 1.00 97.94 288 ALA A N 1
ATOM 2196 C CA . ALA A 1 288 ? -18.422 -5.535 23.888 1.00 97.94 288 ALA A CA 1
ATOM 2197 C C . ALA A 1 288 ? -18.934 -4.087 23.958 1.00 97.94 288 ALA A C 1
ATOM 2199 O O . ALA A 1 288 ? -18.557 -3.259 23.125 1.00 97.94 288 ALA A O 1
ATOM 2200 N N . LYS A 1 289 ? -19.741 -3.753 24.976 1.00 97.81 289 LYS A N 1
ATOM 2201 C CA . LYS A 1 289 ? -20.226 -2.384 25.200 1.00 97.81 289 LYS A CA 1
ATOM 2202 C C . LYS A 1 289 ? -19.071 -1.390 25.305 1.00 97.81 289 LYS A C 1
ATOM 2204 O O . LYS A 1 289 ? -19.117 -0.347 24.661 1.00 97.81 289 LYS A O 1
ATOM 2209 N N . ARG A 1 290 ? -18.009 -1.756 26.023 1.00 97.88 290 ARG A N 1
ATOM 2210 C CA . ARG A 1 290 ? -16.829 -0.914 26.218 1.00 97.88 290 ARG A CA 1
ATOM 2211 C C . ARG A 1 290 ? -16.205 -0.434 24.905 1.00 97.88 290 ARG A C 1
ATOM 2213 O O . ARG A 1 290 ? -15.814 0.724 24.811 1.00 97.88 290 ARG A O 1
ATOM 2220 N N . PHE A 1 291 ? -16.131 -1.290 23.887 1.00 98.12 291 PHE A N 1
ATOM 2221 C CA . PHE A 1 291 ? -15.672 -0.882 22.554 1.00 98.12 291 PHE A CA 1
ATOM 2222 C C . PHE A 1 291 ? -16.748 -0.096 21.800 1.00 98.12 291 PHE A C 1
ATOM 2224 O O . PHE A 1 291 ? -16.428 0.908 21.170 1.00 98.12 291 PHE A O 1
ATOM 2231 N N . LEU A 1 292 ? -18.013 -0.523 21.859 1.00 97.31 292 LEU A N 1
ATOM 2232 C CA . LEU A 1 292 ? -19.120 0.145 21.161 1.00 97.31 292 LEU A CA 1
ATOM 2233 C C . LEU A 1 292 ? -19.312 1.603 21.599 1.00 97.31 292 LEU A C 1
ATOM 2235 O O . LEU A 1 292 ? -19.693 2.424 20.769 1.00 97.31 292 LEU A O 1
ATOM 2239 N N . ASP A 1 293 ? -18.992 1.939 22.849 1.00 97.50 293 ASP A N 1
ATOM 2240 C CA . ASP A 1 293 ? -19.061 3.309 23.375 1.00 97.50 293 ASP A CA 1
ATOM 2241 C C . ASP A 1 293 ? -18.106 4.286 22.649 1.00 97.50 293 ASP A C 1
ATOM 2243 O O . ASP A 1 293 ? -18.318 5.496 22.680 1.00 97.50 293 ASP A O 1
ATOM 2247 N N . PHE A 1 294 ? -17.081 3.781 21.950 1.00 97.25 294 PHE A N 1
ATOM 2248 C CA . PHE A 1 294 ? -16.151 4.582 21.137 1.00 97.25 294 PHE A CA 1
ATOM 2249 C C . PHE A 1 294 ? -16.521 4.662 19.657 1.00 97.25 294 PHE A C 1
ATOM 2251 O O . PHE A 1 294 ? -15.790 5.251 18.854 1.00 97.25 294 PHE A O 1
ATOM 2258 N N . MET A 1 295 ? -17.617 4.026 19.261 1.00 95.69 295 MET A N 1
ATOM 2259 C CA . MET A 1 295 ? -18.032 4.022 17.872 1.00 95.69 295 MET A CA 1
ATOM 2260 C C . MET A 1 295 ? -18.596 5.396 17.487 1.00 95.69 295 MET A C 1
ATOM 2262 O O . MET A 1 295 ? -19.525 5.880 18.138 1.00 95.69 295 MET A O 1
ATOM 2266 N N . PRO A 1 296 ? -18.083 6.041 16.427 1.00 95.19 296 PRO A N 1
ATOM 2267 C CA . PRO A 1 296 ? -18.594 7.338 16.012 1.00 95.19 296 PRO A CA 1
ATOM 2268 C C . PRO A 1 296 ? -20.023 7.211 15.464 1.00 95.19 296 PRO A C 1
ATOM 2270 O O . PRO A 1 296 ? -20.443 6.153 14.984 1.00 95.19 296 PRO A O 1
ATOM 2273 N N . GLN A 1 297 ? -20.784 8.308 15.495 1.00 94.62 297 GLN A N 1
ATOM 2274 C CA . GLN A 1 297 ? -22.134 8.348 14.914 1.00 94.62 297 GLN A CA 1
ATOM 2275 C C . GLN A 1 297 ? -22.107 8.120 13.401 1.00 94.62 297 GLN A C 1
ATOM 2277 O O . GLN A 1 297 ? -22.934 7.378 12.878 1.00 94.62 297 GLN A O 1
ATOM 2282 N N . GLN A 1 298 ? -21.108 8.664 12.712 1.00 95.88 298 GLN A N 1
ATOM 2283 C CA . GLN A 1 298 ? -20.887 8.445 11.287 1.00 95.88 298 GLN A CA 1
ATOM 2284 C C . GLN A 1 298 ? -19.490 7.883 11.050 1.00 95.88 298 GLN A C 1
ATOM 2286 O O . GLN A 1 298 ? -18.537 8.263 11.733 1.00 95.88 298 GLN A O 1
ATOM 2291 N N . THR A 1 299 ? -19.381 6.984 10.079 1.00 94.88 299 THR A N 1
ATOM 2292 C CA . THR A 1 299 ? -18.119 6.358 9.669 1.00 94.88 299 THR A CA 1
ATOM 2293 C C . THR A 1 299 ? -17.903 6.572 8.184 1.00 94.88 299 THR A C 1
ATOM 2295 O O . THR A 1 299 ? -18.872 6.646 7.428 1.00 94.88 299 THR A O 1
ATOM 2298 N N . PHE A 1 300 ? -16.652 6.663 7.740 1.00 94.44 300 PHE A N 1
ATOM 2299 C CA . PHE A 1 300 ? -16.379 6.728 6.306 1.00 94.44 300 PHE A CA 1
ATOM 2300 C C . PHE A 1 300 ? -16.702 5.381 5.645 1.00 94.44 300 PHE A C 1
ATOM 2302 O O . PHE A 1 300 ? -16.317 4.322 6.153 1.00 94.44 300 PHE A O 1
ATOM 2309 N N . VAL A 1 301 ? -17.391 5.407 4.505 1.00 92.94 301 VAL A N 1
ATOM 2310 C CA . VAL A 1 301 ? -17.589 4.203 3.680 1.00 92.94 301 VAL A CA 1
ATOM 2311 C C . VAL A 1 301 ? -16.226 3.657 3.233 1.00 92.94 301 VAL A C 1
ATOM 2313 O O . VAL A 1 301 ? -15.270 4.418 3.062 1.00 92.94 301 VAL A O 1
ATOM 2316 N N . ASP A 1 302 ? -16.117 2.332 3.121 1.00 91.88 302 ASP A N 1
ATOM 2317 C CA . ASP A 1 302 ? -14.864 1.617 2.842 1.00 91.88 302 ASP A CA 1
ATOM 2318 C C . ASP A 1 302 ? -13.725 1.952 3.825 1.00 91.88 302 ASP A C 1
ATOM 2320 O O . ASP A 1 302 ? -12.544 1.917 3.492 1.00 91.88 302 ASP A O 1
ATOM 2324 N N . SER A 1 303 ? -14.078 2.262 5.075 1.00 94.19 303 SER A N 1
ATOM 2325 C CA . SER A 1 303 ? -13.147 2.356 6.199 1.00 94.19 303 SER A CA 1
ATOM 2326 C C . SER A 1 303 ? -13.552 1.424 7.348 1.00 94.19 303 SER A C 1
ATOM 2328 O O . SER A 1 303 ? -14.625 0.806 7.345 1.00 94.19 303 SER A O 1
ATOM 2330 N N . CYS A 1 304 ? -12.675 1.319 8.348 1.00 95.94 304 CYS A N 1
ATOM 2331 C CA . CYS A 1 304 ? -12.968 0.649 9.613 1.00 95.94 304 CYS A CA 1
ATOM 2332 C C . CYS A 1 304 ? -14.128 1.333 10.361 1.00 95.94 304 CYS A C 1
ATOM 2334 O O . CYS A 1 304 ? -14.175 2.557 10.440 1.00 95.94 304 CYS A O 1
ATOM 2336 N N . LEU A 1 305 ? -14.992 0.551 11.019 1.00 96.19 305 LEU A N 1
ATOM 2337 C CA . LEU A 1 305 ? -16.155 1.044 11.782 1.00 96.19 305 LEU A CA 1
ATOM 2338 C C . LEU A 1 305 ? -15.853 2.017 12.935 1.00 96.19 305 LEU A C 1
ATOM 2340 O O . LEU A 1 305 ? -16.762 2.675 13.434 1.00 96.19 305 LEU A O 1
ATOM 2344 N N . PHE A 1 306 ? -14.603 2.118 13.382 1.00 96.06 306 PHE A N 1
ATOM 2345 C CA . PHE A 1 306 ? -14.205 3.114 14.382 1.00 96.06 306 PHE A CA 1
ATOM 2346 C C . PHE A 1 306 ? -13.656 4.399 13.768 1.00 96.06 306 PHE A C 1
ATOM 2348 O O . PHE A 1 306 ? -13.325 5.318 14.509 1.00 96.06 306 PHE A O 1
ATOM 2355 N N . HIS A 1 307 ? -13.513 4.487 12.445 1.00 94.88 307 HIS A N 1
ATOM 2356 C CA . HIS A 1 307 ? -13.005 5.684 11.783 1.00 94.88 307 HIS A CA 1
ATOM 2357 C C . HIS A 1 307 ? -14.154 6.652 11.468 1.00 94.88 307 HIS A C 1
ATOM 2359 O O . HIS A 1 307 ? -15.025 6.356 10.652 1.00 94.88 307 HIS A O 1
ATOM 2365 N N . GLY A 1 308 ? -14.162 7.797 12.152 1.00 93.44 308 GLY A N 1
ATOM 2366 C CA . GLY A 1 308 ? -15.109 8.892 11.948 1.00 93.44 308 GLY A CA 1
ATOM 2367 C C . GLY A 1 308 ? -14.410 10.187 11.533 1.00 93.44 308 GLY A C 1
ATOM 2368 O O . GLY A 1 308 ? -13.223 10.203 11.207 1.00 93.44 308 GLY A O 1
ATOM 2369 N N . GLU A 1 309 ? -15.145 11.298 11.575 1.00 91.19 309 GLU A N 1
ATOM 2370 C CA . GLU A 1 309 ? -14.652 12.622 11.162 1.00 91.19 309 GLU A CA 1
ATOM 2371 C C . GLU A 1 309 ? -13.377 13.052 11.906 1.00 91.19 309 GLU A C 1
ATOM 2373 O O . GLU A 1 309 ? -12.441 13.570 11.303 1.00 91.19 309 GLU A O 1
ATOM 2378 N N . LEU A 1 310 ? -13.309 12.762 13.208 1.00 89.56 310 LEU A N 1
ATOM 2379 C CA . LEU A 1 310 ? -12.179 13.105 14.078 1.00 89.56 310 LEU A CA 1
ATOM 2380 C C . LEU A 1 310 ? -11.081 12.023 14.096 1.00 89.56 310 LEU A C 1
ATOM 2382 O O . LEU A 1 310 ? -10.198 12.036 14.953 1.00 89.56 310 LEU A O 1
ATOM 2386 N N . GLY A 1 311 ? -11.132 11.068 13.164 1.00 91.00 311 GLY A N 1
ATOM 2387 C CA . GLY A 1 311 ? -10.225 9.929 13.097 1.00 91.00 311 GLY A CA 1
ATOM 2388 C C . GLY A 1 311 ? -10.757 8.696 13.823 1.00 91.00 311 GLY A C 1
ATOM 2389 O O . GLY A 1 311 ? -11.960 8.456 13.898 1.00 91.00 311 GLY A O 1
ATOM 2390 N N . CYS A 1 312 ? -9.847 7.851 14.311 1.00 93.06 312 CYS A N 1
ATOM 2391 C CA . CYS A 1 312 ? -10.225 6.611 14.985 1.00 93.06 312 CYS A CA 1
ATOM 2392 C C . CYS A 1 312 ? -10.774 6.904 16.389 1.00 93.06 312 CYS A C 1
ATOM 2394 O O . CYS A 1 312 ? -10.024 7.358 17.255 1.00 93.06 312 CYS A O 1
ATOM 2396 N N . GLY A 1 313 ? -12.053 6.591 16.605 1.00 93.81 313 GLY A N 1
ATOM 2397 C CA . GLY A 1 313 ? -12.757 6.749 17.875 1.00 93.81 313 GLY A CA 1
ATOM 2398 C C . GLY A 1 313 ? -12.215 5.857 18.992 1.00 93.81 313 GLY A C 1
ATOM 2399 O O . GLY A 1 313 ? -12.316 6.224 20.158 1.00 93.81 313 GLY A O 1
ATOM 2400 N N . LEU A 1 314 ? -11.560 4.733 18.663 1.00 94.31 314 LEU A N 1
ATOM 2401 C CA . LEU A 1 314 ? -10.892 3.915 19.677 1.00 94.31 314 LEU A CA 1
ATOM 2402 C C . LEU A 1 314 ? -9.629 4.607 20.211 1.00 94.31 314 LEU A C 1
ATOM 2404 O O . LEU A 1 314 ? -8.765 5.011 19.415 1.00 94.31 314 LEU A O 1
ATOM 2408 N N . PRO A 1 315 ? -9.442 4.662 21.542 1.00 92.75 315 PRO A N 1
ATOM 2409 C CA . PRO A 1 315 ? -8.204 5.146 22.133 1.00 92.75 315 PRO A CA 1
ATOM 2410 C C . PRO A 1 315 ? -7.059 4.178 21.822 1.00 92.75 315 PRO A C 1
ATOM 2412 O O . PRO A 1 315 ? -7.265 2.975 21.676 1.00 92.75 315 PRO A O 1
ATOM 2415 N N . ARG A 1 316 ? -5.827 4.697 21.731 1.00 90.69 316 ARG A N 1
ATOM 2416 C CA . ARG A 1 316 ? -4.659 3.939 21.241 1.00 90.69 316 ARG A CA 1
ATOM 2417 C C . ARG A 1 316 ? -4.434 2.612 21.979 1.00 90.69 316 ARG A C 1
ATOM 2419 O O . ARG A 1 316 ? -4.191 1.596 21.337 1.00 90.69 316 ARG A O 1
ATOM 2426 N N . HIS A 1 317 ? -4.590 2.597 23.303 1.00 93.19 317 HIS A N 1
ATOM 2427 C CA . HIS A 1 317 ? -4.420 1.384 24.109 1.00 93.19 317 HIS A CA 1
ATOM 2428 C C . HIS A 1 317 ? -5.473 0.302 23.811 1.00 93.19 317 HIS A C 1
ATOM 2430 O O . HIS A 1 317 ? -5.175 -0.872 23.991 1.00 93.19 317 HIS A O 1
ATOM 2436 N N . MET A 1 318 ? -6.656 0.653 23.289 1.00 96.62 318 MET A N 1
ATOM 2437 C CA . MET A 1 318 ? -7.704 -0.303 22.887 1.00 96.62 318 MET A CA 1
ATOM 2438 C C . MET A 1 318 ? -7.610 -0.756 21.429 1.00 96.62 318 MET A C 1
ATOM 2440 O O . MET A 1 318 ? -8.325 -1.668 21.016 1.00 96.62 318 MET A O 1
ATOM 2444 N N . ARG A 1 319 ? -6.755 -0.125 20.622 1.00 95.25 319 ARG A N 1
ATOM 2445 C CA . ARG A 1 319 ? -6.586 -0.504 19.216 1.00 95.25 319 ARG A CA 1
ATOM 2446 C C . ARG A 1 319 ? -5.869 -1.852 19.103 1.00 95.25 319 ARG A C 1
ATOM 2448 O O . ARG A 1 319 ? -5.095 -2.242 19.977 1.00 95.25 319 ARG A O 1
ATOM 2455 N N . ALA A 1 320 ? -6.110 -2.547 17.993 1.00 95.25 320 ALA A N 1
ATOM 2456 C CA . ALA A 1 320 ? -5.336 -3.727 17.624 1.00 95.25 320 ALA A CA 1
ATOM 2457 C C . ALA A 1 320 ? -3.856 -3.367 17.407 1.00 95.25 320 ALA A C 1
ATOM 2459 O O . ALA A 1 320 ? -3.550 -2.245 17.000 1.00 95.25 320 ALA A O 1
ATOM 2460 N N . ASN A 1 321 ? -2.948 -4.329 17.606 1.00 92.38 321 ASN A N 1
ATOM 2461 C CA . ASN A 1 321 ? -1.502 -4.113 17.439 1.00 92.38 321 ASN A CA 1
ATOM 2462 C C . ASN A 1 321 ? -1.178 -3.560 16.0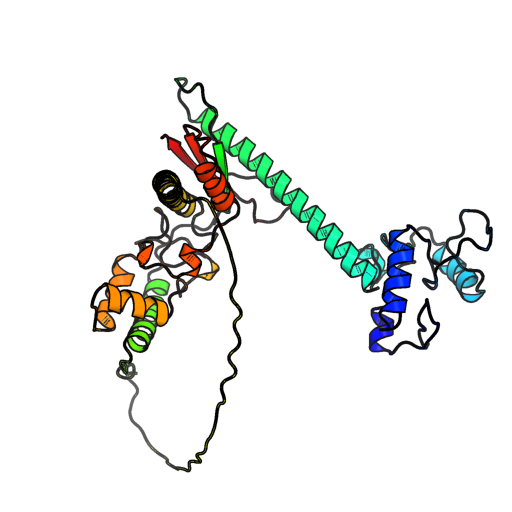45 1.00 92.38 321 ASN A C 1
ATOM 2464 O O . ASN A 1 321 ? -0.546 -2.519 15.925 1.00 92.38 321 ASN A O 1
ATOM 2468 N N . ILE A 1 322 ? -1.774 -4.135 14.992 1.00 93.50 322 ILE A N 1
ATOM 2469 C CA . ILE A 1 322 ? -1.604 -3.638 13.619 1.00 93.50 322 ILE A CA 1
ATOM 2470 C C . ILE A 1 322 ? -1.983 -2.157 13.459 1.00 93.50 322 ILE A C 1
ATOM 2472 O O . ILE A 1 322 ? -1.342 -1.440 12.701 1.00 93.50 322 ILE A O 1
ATOM 2476 N N . CYS A 1 323 ? -2.989 -1.663 14.186 1.00 91.62 323 CYS A N 1
ATOM 2477 C CA . CYS A 1 323 ? -3.383 -0.254 14.142 1.00 91.62 323 CYS A CA 1
ATOM 2478 C C . CYS A 1 323 ? -2.425 0.665 14.914 1.00 91.62 323 CYS A C 1
ATOM 2480 O O . CYS A 1 323 ? -2.440 1.873 14.686 1.00 91.62 323 CYS A O 1
ATOM 2482 N N . ASN A 1 324 ? -1.652 0.116 15.849 1.00 88.94 324 ASN A N 1
ATOM 2483 C CA . ASN A 1 324 ? -0.645 0.842 16.617 1.00 88.94 324 ASN A CA 1
ATOM 2484 C C . ASN A 1 324 ? 0.727 0.836 15.935 1.00 88.94 324 ASN A C 1
ATOM 2486 O O . ASN A 1 324 ? 1.462 1.813 16.095 1.00 88.94 324 ASN A O 1
ATOM 2490 N N . ASP A 1 325 ? 1.021 -0.222 15.177 1.00 90.56 325 ASP A N 1
ATOM 2491 C CA . ASP A 1 325 ? 2.324 -0.473 14.556 1.00 90.56 325 ASP A CA 1
ATOM 2492 C C . ASP A 1 325 ? 2.386 0.023 13.104 1.00 90.56 325 ASP A C 1
ATOM 2494 O O . ASP A 1 325 ? 3.445 0.412 12.611 1.00 90.56 325 ASP A O 1
ATOM 2498 N N . TYR A 1 326 ? 1.255 0.020 12.389 1.00 91.75 326 TYR A N 1
ATOM 2499 C CA . TYR A 1 326 ? 1.227 0.430 10.989 1.00 91.75 326 TYR A CA 1
ATOM 2500 C C . TYR A 1 326 ? 1.347 1.950 10.833 1.00 91.75 326 TYR A C 1
ATOM 2502 O O . TYR A 1 326 ? 0.476 2.710 11.261 1.00 91.75 326 TYR A O 1
ATOM 2510 N N . LEU A 1 327 ? 2.371 2.380 10.094 1.00 92.06 327 LEU A N 1
ATOM 2511 C CA . LEU A 1 327 ? 2.554 3.757 9.646 1.00 92.06 327 LEU A CA 1
ATOM 2512 C C . LEU A 1 327 ? 2.520 3.812 8.120 1.00 92.06 327 LEU A C 1
ATOM 2514 O O . LEU A 1 327 ? 3.324 3.166 7.448 1.00 92.06 327 LEU A O 1
ATOM 2518 N N . CYS A 1 328 ? 1.618 4.618 7.558 1.00 92.19 328 CYS A N 1
ATOM 2519 C CA . CYS A 1 328 ? 1.658 4.896 6.124 1.00 92.19 328 CYS A CA 1
ATOM 2520 C C . CYS A 1 328 ? 2.904 5.733 5.778 1.00 92.19 328 CYS A C 1
ATOM 2522 O O . CYS A 1 328 ? 3.451 6.393 6.666 1.00 92.19 328 CYS A O 1
ATOM 2524 N N . PRO A 1 329 ? 3.332 5.796 4.503 1.00 90.94 329 PRO A N 1
ATOM 2525 C CA . PRO A 1 329 ? 4.540 6.534 4.126 1.00 90.94 329 PRO A CA 1
ATOM 2526 C C . PRO A 1 329 ? 4.555 8.000 4.594 1.00 90.94 329 PRO A C 1
ATOM 2528 O O . PRO A 1 329 ? 5.601 8.517 4.970 1.00 90.94 329 PRO A O 1
ATOM 2531 N N . GLY A 1 330 ? 3.390 8.661 4.631 1.00 92.06 330 GLY A N 1
ATOM 2532 C CA . GLY A 1 330 ? 3.278 10.021 5.171 1.00 92.06 330 GLY A CA 1
ATOM 2533 C C . GLY A 1 330 ? 3.490 10.097 6.688 1.00 92.06 330 GLY A C 1
ATOM 2534 O O . GLY A 1 330 ? 4.157 11.009 7.165 1.00 92.06 330 GLY A O 1
ATOM 2535 N N . LEU A 1 331 ? 2.991 9.122 7.457 1.00 92.69 331 LEU A N 1
ATOM 2536 C CA . LEU A 1 331 ? 3.237 9.058 8.903 1.00 92.69 331 LEU A CA 1
ATOM 2537 C C . LEU A 1 331 ? 4.677 8.638 9.231 1.00 92.69 331 LEU A C 1
ATOM 2539 O O . LEU A 1 331 ? 5.229 9.132 10.205 1.00 92.69 331 LEU A O 1
ATOM 2543 N N . GLN A 1 332 ? 5.309 7.794 8.412 1.00 93.75 332 GLN A N 1
ATOM 2544 C CA . GLN A 1 332 ? 6.737 7.473 8.550 1.00 93.75 332 GLN A CA 1
ATOM 2545 C C . GLN A 1 332 ? 7.608 8.719 8.349 1.00 93.75 332 GLN A C 1
ATOM 2547 O O . GLN A 1 332 ? 8.502 8.983 9.147 1.00 93.75 332 GLN A O 1
ATOM 2552 N N . GLN A 1 333 ? 7.310 9.523 7.323 1.00 91.31 333 GLN A N 1
ATOM 2553 C CA . GLN A 1 333 ? 7.976 10.808 7.101 1.00 91.31 333 GLN A CA 1
ATOM 2554 C C . GLN A 1 333 ? 7.790 11.738 8.309 1.00 91.31 333 GLN A C 1
ATOM 2556 O O . GLN A 1 333 ? 8.753 12.302 8.820 1.00 91.31 333 GLN A O 1
ATOM 2561 N N . LEU A 1 334 ? 6.558 11.863 8.806 1.00 90.25 334 LEU A N 1
ATOM 2562 C CA . LEU A 1 334 ? 6.249 12.664 9.989 1.00 90.25 334 LEU A CA 1
ATOM 2563 C C . LEU A 1 334 ? 7.013 12.196 11.241 1.00 90.25 334 LEU A C 1
ATOM 2565 O O . LEU A 1 334 ? 7.525 13.034 11.983 1.00 90.25 334 LEU A O 1
ATOM 2569 N N . GLN A 1 335 ? 7.117 10.882 11.461 1.00 91.94 335 GLN A N 1
ATOM 2570 C CA . GLN A 1 335 ? 7.896 10.304 12.557 1.00 91.94 335 GLN A CA 1
ATOM 2571 C C . GLN A 1 335 ? 9.372 10.703 12.452 1.00 91.94 335 GLN A C 1
ATOM 2573 O O . GLN A 1 335 ? 9.919 11.257 13.403 1.00 91.94 335 GLN A O 1
ATOM 2578 N N . GLN A 1 336 ? 9.977 10.516 11.275 1.00 90.50 336 GLN A N 1
ATOM 2579 C CA . GLN A 1 336 ? 11.373 10.880 11.016 1.00 90.50 336 GLN A CA 1
ATOM 2580 C C . GLN A 1 336 ? 11.638 12.367 11.285 1.00 90.50 336 GLN A C 1
ATOM 2582 O O . GLN A 1 336 ? 12.675 12.720 11.839 1.00 90.50 336 GLN A O 1
ATOM 2587 N N . HIS A 1 337 ? 10.695 13.252 10.946 1.00 87.88 337 HIS A N 1
ATOM 2588 C CA . HIS A 1 337 ? 10.815 14.680 11.256 1.00 87.88 337 HIS A CA 1
ATOM 2589 C C . HIS A 1 337 ? 10.712 14.984 12.756 1.00 87.88 337 HIS A C 1
ATOM 2591 O O . HIS A 1 337 ? 11.442 15.844 13.253 1.00 87.88 337 HIS A O 1
ATOM 2597 N N . CYS A 1 338 ? 9.844 14.280 13.488 1.00 86.88 338 CYS A N 1
ATOM 2598 C CA . CYS A 1 338 ? 9.745 14.426 14.942 1.00 86.88 338 CYS A CA 1
ATOM 2599 C C . CYS A 1 338 ? 11.036 13.975 15.641 1.00 86.88 338 CYS A C 1
ATOM 2601 O O . CYS A 1 338 ? 11.504 14.655 16.555 1.00 86.88 338 CYS A O 1
ATOM 2603 N N . GLU A 1 339 ? 11.619 12.866 15.183 1.00 87.69 339 GLU A N 1
ATOM 2604 C CA . GLU A 1 339 ? 12.874 12.299 15.693 1.00 87.69 339 GLU A CA 1
ATOM 2605 C C . GLU A 1 339 ? 14.088 13.167 15.339 1.00 87.69 339 GLU A C 1
ATOM 2607 O O . GLU A 1 339 ? 14.947 13.405 16.183 1.00 87.69 339 GLU A O 1
ATOM 2612 N N . ALA A 1 340 ? 14.136 13.724 14.125 1.00 83.38 340 ALA A N 1
ATOM 2613 C CA . ALA A 1 340 ? 15.235 14.579 13.674 1.00 83.38 340 ALA A CA 1
ATOM 2614 C C . ALA A 1 340 ? 15.292 15.953 14.373 1.00 83.38 340 ALA A C 1
ATOM 2616 O O . ALA A 1 340 ? 16.194 16.738 14.080 1.00 83.38 340 ALA A O 1
ATOM 2617 N N . GLN A 1 341 ? 14.318 16.282 15.236 1.00 66.56 341 GLN A N 1
ATOM 2618 C CA . GLN A 1 341 ? 14.193 17.531 16.011 1.00 66.56 341 GLN A CA 1
ATOM 2619 C C . GLN A 1 341 ? 14.285 18.843 15.207 1.00 66.56 341 GLN A C 1
ATOM 2621 O O . GLN A 1 341 ? 14.236 19.936 15.775 1.00 66.56 341 GLN A O 1
ATOM 2626 N N . THR A 1 342 ? 14.309 18.767 13.879 1.00 64.38 342 THR A N 1
ATOM 2627 C CA . THR A 1 342 ? 14.115 19.887 12.961 1.00 64.38 342 THR A CA 1
ATOM 2628 C C . THR A 1 342 ? 12.630 20.210 12.964 1.00 64.38 342 THR A C 1
ATOM 2630 O O . THR A 1 342 ? 11.896 19.797 12.082 1.00 64.38 342 THR A O 1
ATOM 2633 N N . SER A 1 343 ? 12.155 20.864 14.026 1.00 58.62 343 SER A N 1
ATOM 2634 C CA . SER A 1 343 ? 10.726 21.128 14.209 1.00 58.62 343 SER A CA 1
ATOM 2635 C C . SER A 1 343 ? 10.308 22.294 13.307 1.00 58.62 343 SER A C 1
ATOM 2637 O O . SER A 1 343 ? 10.621 23.443 13.644 1.00 58.62 343 SER A O 1
ATOM 2639 N N . PRO A 1 344 ? 9.620 22.060 12.171 1.00 63.50 344 PRO A N 1
ATOM 2640 C CA . PRO A 1 344 ? 8.877 23.135 11.539 1.00 63.50 344 PRO A CA 1
ATOM 2641 C C . PRO A 1 344 ? 7.853 23.655 12.552 1.00 63.50 344 PRO A C 1
ATOM 2643 O O . PRO A 1 344 ? 7.292 22.894 13.340 1.00 63.50 344 PRO A O 1
ATOM 2646 N N . THR A 1 345 ? 7.608 24.961 12.532 1.00 70.75 345 THR A N 1
ATOM 2647 C CA . THR A 1 345 ? 6.577 25.581 13.379 1.00 70.75 345 THR A CA 1
ATOM 2648 C C . THR A 1 345 ? 5.171 25.181 12.923 1.00 70.75 345 THR A C 1
ATOM 2650 O O . THR A 1 345 ? 4.230 25.230 13.706 1.00 70.75 345 THR A O 1
ATOM 2653 N N . VAL A 1 346 ? 5.028 24.742 11.666 1.00 84.38 346 VAL A N 1
ATOM 2654 C CA . VAL A 1 346 ? 3.745 24.366 11.071 1.00 84.38 346 VAL A CA 1
ATOM 2655 C C . VAL A 1 346 ? 3.880 23.070 10.274 1.00 84.38 346 VAL A C 1
ATOM 2657 O O . VAL A 1 346 ? 4.724 22.970 9.380 1.00 84.38 346 VAL A O 1
ATOM 2660 N N . TYR A 1 347 ? 3.013 22.100 10.560 1.00 88.81 347 TYR A N 1
ATOM 2661 C CA . TYR A 1 347 ? 2.801 20.919 9.718 1.00 88.81 347 TYR A CA 1
ATOM 2662 C C . TYR A 1 347 ? 1.522 21.094 8.899 1.00 88.81 347 TYR A C 1
ATOM 2664 O O . TYR A 1 347 ? 0.488 21.459 9.456 1.00 88.81 347 TYR A O 1
ATOM 2672 N N . ILE A 1 348 ? 1.569 20.793 7.599 1.00 91.56 348 ILE A N 1
ATOM 2673 C CA . ILE A 1 348 ? 0.378 20.704 6.742 1.00 91.56 348 ILE A CA 1
ATOM 2674 C C . ILE A 1 348 ? 0.127 19.228 6.466 1.00 91.56 348 ILE A C 1
ATOM 2676 O O . ILE A 1 348 ? 0.822 18.612 5.661 1.00 91.56 348 ILE A O 1
ATOM 2680 N N . LEU A 1 349 ? -0.863 18.643 7.130 1.00 93.06 349 LEU A N 1
ATOM 2681 C CA . LEU A 1 349 ? -1.287 17.276 6.851 1.00 93.06 349 LEU A CA 1
ATOM 2682 C C . LEU A 1 349 ? -2.255 17.322 5.673 1.00 93.06 349 LEU A C 1
ATOM 2684 O O . LEU A 1 349 ? -3.338 17.879 5.814 1.00 93.06 349 LEU A O 1
ATOM 2688 N N . ALA A 1 350 ? -1.880 16.769 4.521 1.00 94.19 350 ALA A N 1
ATOM 2689 C CA . ALA A 1 350 ? -2.679 16.829 3.297 1.00 94.19 350 ALA A CA 1
ATOM 2690 C C . ALA A 1 350 ? -3.069 15.425 2.827 1.00 94.19 350 ALA A C 1
ATOM 2692 O O . ALA A 1 350 ? -2.206 14.615 2.487 1.00 94.19 350 ALA A O 1
ATOM 2693 N N . ALA A 1 351 ? -4.368 15.132 2.771 1.00 92.81 351 ALA A N 1
ATOM 2694 C CA . ALA A 1 351 ? -4.878 13.880 2.218 1.00 92.81 351 ALA A CA 1
ATOM 2695 C C . ALA A 1 351 ? -5.066 13.992 0.707 1.00 92.81 351 ALA A C 1
ATOM 2697 O O . ALA A 1 351 ? -5.716 14.911 0.208 1.00 92.81 351 ALA A O 1
ATOM 2698 N N . THR A 1 352 ? -4.483 13.045 -0.023 1.00 91.88 352 THR A N 1
ATOM 2699 C CA . THR A 1 352 ? -4.305 13.123 -1.475 1.00 91.88 352 THR A CA 1
ATOM 2700 C C . THR A 1 352 ? -4.528 11.774 -2.151 1.0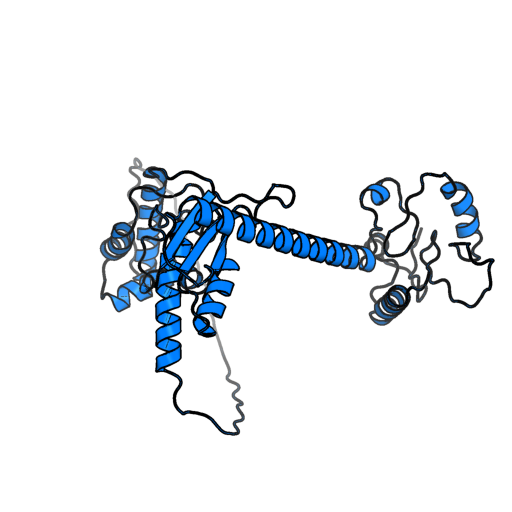0 91.88 352 THR A C 1
ATOM 2702 O O . THR A 1 352 ? -4.565 10.726 -1.505 1.00 91.88 352 THR A O 1
ATOM 2705 N N . ASN A 1 353 ? -4.597 11.775 -3.479 1.00 90.69 353 ASN A N 1
ATOM 2706 C CA . ASN A 1 353 ? -4.704 10.556 -4.280 1.00 90.69 353 ASN A CA 1
ATOM 2707 C C . ASN A 1 353 ? -3.360 9.875 -4.595 1.00 90.69 353 ASN A C 1
ATOM 2709 O O . ASN A 1 353 ? -3.243 9.203 -5.621 1.00 90.69 353 ASN A O 1
ATOM 2713 N N . VAL A 1 354 ? -2.319 10.041 -3.772 1.00 86.62 354 VAL A N 1
ATOM 2714 C CA . VAL A 1 354 ? -0.978 9.487 -4.065 1.00 86.62 354 VAL A CA 1
ATOM 2715 C C . VAL A 1 354 ? -0.936 7.966 -4.246 1.00 86.62 354 VAL A C 1
ATOM 2717 O O . VAL A 1 354 ? -0.072 7.490 -4.980 1.00 86.62 354 VAL A O 1
ATOM 2720 N N . GLU A 1 355 ? -1.871 7.231 -3.641 1.00 82.62 355 GLU A N 1
ATOM 2721 C CA . GLU A 1 355 ? -1.988 5.767 -3.768 1.00 82.62 355 GLU A CA 1
ATOM 2722 C C . GLU A 1 355 ? -3.051 5.319 -4.794 1.00 82.62 355 GLU A C 1
ATOM 2724 O O . GLU A 1 355 ? -3.212 4.124 -5.025 1.00 82.62 355 GLU A O 1
ATOM 2729 N N . GLU A 1 356 ? -3.771 6.250 -5.435 1.00 84.19 356 GLU A N 1
ATOM 2730 C CA . GLU A 1 356 ? -4.707 5.926 -6.525 1.00 84.19 356 GLU A CA 1
ATOM 2731 C C . GLU A 1 356 ? -3.975 5.695 -7.859 1.00 84.19 356 GLU A C 1
ATOM 2733 O O . GLU A 1 356 ? -2.746 5.782 -7.944 1.00 84.19 356 GLU A O 1
ATOM 2738 N N . GLU A 1 357 ? -4.744 5.461 -8.930 1.00 83.56 357 GLU A N 1
ATOM 2739 C CA . GLU A 1 357 ? -4.248 5.303 -10.298 1.00 83.56 357 GLU A CA 1
ATOM 2740 C C . GLU A 1 357 ? -3.129 6.303 -10.639 1.00 83.56 357 GLU A C 1
ATOM 2742 O O . GLU A 1 357 ? -3.227 7.520 -10.423 1.00 83.56 357 GLU A O 1
ATOM 2747 N N . LEU A 1 358 ? -2.031 5.765 -11.178 1.00 78.75 358 LEU A N 1
ATOM 2748 C CA . LEU A 1 358 ? -0.800 6.513 -11.445 1.00 78.75 358 LEU A CA 1
ATOM 2749 C C . LEU A 1 358 ? -0.975 7.607 -12.507 1.00 78.75 358 LEU A C 1
ATOM 2751 O O . LEU A 1 358 ? -0.118 8.488 -12.616 1.00 78.75 358 LEU A O 1
ATOM 2755 N N . ASP A 1 359 ? -2.023 7.515 -13.325 1.00 81.75 359 ASP A N 1
ATOM 2756 C CA . ASP A 1 359 ? -2.346 8.471 -14.387 1.00 81.75 359 ASP A CA 1
ATOM 2757 C C . ASP A 1 359 ? -3.244 9.621 -13.900 1.00 81.75 359 ASP A C 1
ATOM 2759 O O . ASP A 1 359 ? -3.291 10.672 -14.540 1.00 81.75 359 ASP A O 1
ATOM 2763 N N . SER A 1 360 ? -3.894 9.479 -12.740 1.00 84.81 360 SER A N 1
ATOM 2764 C CA . SER A 1 360 ? -4.725 10.538 -12.165 1.00 84.81 360 SER A CA 1
ATOM 2765 C C . SER A 1 360 ? -3.872 11.728 -11.708 1.00 84.81 360 SER A C 1
ATOM 2767 O O . SER A 1 360 ? -2.845 11.528 -11.043 1.00 84.81 360 SER A O 1
ATOM 2769 N N . PRO A 1 361 ? -4.286 12.977 -12.006 1.00 85.94 361 PRO A N 1
ATOM 2770 C CA . PRO A 1 361 ? -3.549 14.161 -11.579 1.00 85.94 361 PRO A CA 1
ATOM 2771 C C . PRO A 1 361 ? -3.493 14.241 -10.045 1.00 85.94 361 PRO A C 1
ATOM 2773 O O . PRO A 1 361 ? -4.442 13.808 -9.388 1.00 85.94 361 PRO A O 1
ATOM 2776 N N . PRO A 1 362 ? -2.407 14.781 -9.461 1.00 88.69 362 PRO A N 1
ATOM 2777 C CA . PRO A 1 362 ? -2.304 14.975 -8.017 1.00 88.69 362 PRO A CA 1
ATOM 2778 C C . PRO A 1 362 ? -3.417 15.909 -7.531 1.00 88.69 362 PRO A C 1
ATOM 2780 O O . PRO A 1 362 ? -3.666 16.952 -8.136 1.00 88.69 362 PRO A O 1
ATOM 2783 N N . GLN A 1 363 ? -4.096 15.519 -6.456 1.00 89.25 363 GLN A N 1
ATOM 2784 C CA . GLN A 1 363 ? -5.204 16.266 -5.858 1.00 89.25 363 GLN A CA 1
ATOM 2785 C C . GLN A 1 363 ? -5.092 16.236 -4.335 1.00 89.25 363 GLN A C 1
ATOM 2787 O O . GLN A 1 363 ? -4.754 15.197 -3.769 1.00 89.25 363 GLN A O 1
ATOM 2792 N N . VAL A 1 364 ? -5.414 17.357 -3.686 1.00 90.75 364 VAL A N 1
ATOM 2793 C CA . VAL A 1 364 ? -5.568 17.477 -2.228 1.00 90.75 364 VAL A CA 1
ATOM 2794 C C . VAL A 1 364 ? -7.065 17.524 -1.922 1.00 90.75 364 VAL A C 1
ATOM 2796 O O . VAL A 1 364 ? -7.772 18.382 -2.442 1.00 90.75 364 VAL A O 1
ATOM 2799 N N . TYR A 1 365 ? -7.558 16.586 -1.113 1.00 85.94 365 TYR A N 1
ATOM 2800 C CA . TYR A 1 365 ? -8.982 16.467 -0.760 1.00 85.94 365 TYR A CA 1
ATOM 2801 C C . TYR A 1 365 ? -9.332 17.114 0.575 1.00 85.94 365 TYR A C 1
ATOM 2803 O O . TYR A 1 365 ? -10.467 17.536 0.789 1.00 85.94 365 TYR A O 1
ATOM 2811 N N . SER A 1 366 ? -8.365 17.161 1.481 1.00 84.62 366 SER A N 1
ATOM 2812 C CA . SER A 1 366 ? -8.457 17.883 2.740 1.00 84.62 366 SER A CA 1
ATOM 2813 C C . SER A 1 366 ? -7.065 18.177 3.250 1.00 84.62 366 SER A C 1
ATOM 2815 O O . SER A 1 366 ? -6.143 17.386 3.030 1.00 84.62 366 SER A O 1
ATOM 2817 N N . GLN A 1 367 ? -6.941 19.283 3.971 1.00 87.56 367 GLN A N 1
ATOM 2818 C CA . GLN A 1 367 ? -5.728 19.614 4.689 1.00 87.56 367 GLN A CA 1
ATOM 2819 C C . GLN A 1 367 ? -6.034 20.101 6.098 1.00 87.56 367 GLN A C 1
ATOM 2821 O O . GLN A 1 367 ? -7.095 20.665 6.360 1.00 87.56 367 GLN A O 1
ATOM 2826 N N . THR A 1 368 ? -5.093 19.866 7.001 1.00 86.44 368 THR A N 1
ATOM 2827 C CA . THR A 1 368 ? -5.129 20.379 8.367 1.00 86.44 368 THR A CA 1
ATOM 2828 C C . THR A 1 368 ? -3.765 20.976 8.667 1.00 86.44 368 THR A C 1
ATOM 2830 O O . THR A 1 368 ? -2.751 20.281 8.580 1.00 86.44 368 THR A O 1
ATOM 2833 N N . ALA A 1 369 ? -3.739 22.269 8.984 1.00 84.94 369 ALA A N 1
ATOM 2834 C CA . ALA A 1 369 ? -2.540 22.941 9.458 1.00 84.94 369 ALA A CA 1
ATOM 2835 C C . ALA A 1 369 ? -2.454 22.812 10.982 1.00 84.94 369 ALA A C 1
ATOM 2837 O O . ALA A 1 369 ? -3.446 23.013 11.681 1.00 84.94 369 ALA A O 1
ATOM 2838 N N . LEU A 1 370 ? -1.276 22.461 11.487 1.00 83.38 370 LEU A N 1
ATOM 2839 C CA . LEU A 1 370 ? -1.012 22.311 12.913 1.00 83.38 370 LEU A CA 1
ATOM 2840 C C . LEU A 1 370 ? 0.177 23.194 13.279 1.00 83.38 370 LEU A C 1
ATOM 2842 O O . LEU A 1 370 ? 1.304 22.910 12.868 1.00 83.38 370 LEU A O 1
ATOM 2846 N N . GLU A 1 371 ? -0.099 24.259 14.027 1.00 76.12 371 GLU A N 1
ATOM 2847 C CA . GLU A 1 371 ? 0.904 25.165 14.589 1.00 76.12 371 GLU A CA 1
ATOM 2848 C C . GLU A 1 371 ? 1.412 24.619 15.930 1.00 76.12 371 GLU A C 1
ATOM 2850 O O . GLU A 1 371 ? 0.636 24.045 16.704 1.00 76.12 371 GLU A O 1
ATOM 2855 N N . ARG A 1 372 ? 2.713 24.769 16.200 1.00 63.09 372 ARG A N 1
ATOM 2856 C CA . ARG A 1 372 ? 3.326 24.415 17.487 1.00 63.09 372 ARG A CA 1
ATOM 2857 C C . ARG A 1 372 ? 4.316 25.448 17.990 1.00 63.09 372 ARG A C 1
ATOM 2859 O O . ARG A 1 372 ? 5.157 25.908 17.182 1.00 63.09 372 ARG A O 1
#